Protein 2GLZ (pdb70)

Nearest PDB structures (foldseek):
  2glz-assembly1_B  TM=1.004E+00  e=1.163E-29  Desulfitobacterium hafniense DCB-2
  2gvi-assembly1_A  TM=7.888E-01  e=9.032E-09  Thermoplasma acidophilum
  3d00-assembly1_A-2  TM=6.800E-01  e=5.122E-05  Syntrophus aciditrophicus SB
  8c8v-assembly1_A  TM=4.246E-01  e=1.227E+00  Priestia megaterium NBRC 15308 = ATCC 14581
  2glz-assembly1_B  TM=1.007E+00  e=6.973E-30  Desulfitobacterium hafniense DCB-2

Solvent-accessible surface area: 15077 Å² total

Organism: Desulfitobacterium hafniense (strain DSM 10664 / DCB-2) (NCBI:txid272564)

Radius of gyration: 20.08 Å; Cα contacts (8 Å, |Δi|>4): 536; chains: 2; bounding box: 41×54×48 Å

CATH classification: 3.30.1330.130

Secondary structure (DSSP, 8-state):
-PPPHHHHHHHHH-S--HHHHHHHHHHHHHHH-----STT--EEEEESS-STTHHHHHHHT---TTTT-EEE--SS---EEEETTSSEEEEEEE-HHHHHHHHHT--TT--HHHHHHHHHHHHHHHHHS-HHHHEEEEEEE------/---HHHHHHHHH-S--HHHHHHHHHHHHHHH-----STT--EEEEESS-STHHHHHHHHT---TTTT-EEE--SS---EEEETTSSEEEEEEE-HHHHHHHHHT--TT--HHHHHHHHHHHHHHHHHS-HHHHEEEEEEE------

Sequence (293 aa):
VEKTPWELVIDFHGHTCPDIALLGYRIAQLAQREGIRRPAPDSECLVKAYTQSCALDAIQVLNKKATIIGRHALIIEETHRRYYQFHFTGTQDIHQFTVSSPAVLDDHLETLRHPDLSPRERQNKVLEGVQYVLTLEESAFCHYDKIPGQLSKIEKTPWELVIDFHGHTCPDIALLGYRIAQQLAQREEGIRRPAPDSECLVKAYTQSCALDAIQVLNKKATIIGRHALIIEETHRRYYQFHFTGTQDIHQFTVSSPAVLDHLETLRHPDLSPRERQNKVLEGVQYVLTLEESAFCHYDKIPGQLSKI

Structure (mmCIF, N/CA/C/O backbone):
data_2GLZ
#
_entry.id   2GLZ
#
_cell.length_a   46.425
_cell.length_b   84.791
_cell.length_c   100.711
_cell.angle_alpha   90.000
_cell.angle_beta   90.000
_cell.angle_gamma   90.000
#
_symmetry.space_group_name_H-M   'P 21 21 21'
#
loop_
_entity.id
_entity.type
_entity.pdbx_description
1 polymer 'similar to Formylmethanofuran dehydrogenase subunit E'
2 non-polymer 'ZINC ION'
3 non-polymer 'NICKEL (II) ION'
4 non-polymer 1,2-ETHANEDIOL
5 water water
#
loop_
_atom_site.group_PDB
_atom_site.id
_atom_site.type_symbol
_atom_site.label_atom_id
_atom_site.label_alt_id
_atom_site.label_comp_id
_atom_site.label_asym_id
_atom_site.label_entity_id
_atom_site.label_seq_id
_atom_site.pdbx_PDB_ins_code
_atom_site.Cartn_x
_atom_site.Cartn_y
_atom_site.Cartn_z
_atom_site.occupancy
_atom_site.B_iso_or_equiv
_atom_site.auth_seq_id
_atom_site.auth_comp_id
_atom_site.auth_asym_id
_atom_site.auth_atom_id
_atom_site.pdbx_PDB_model_num
ATOM 1 N N . VAL A 1 4 ? 7.930 2.966 22.264 1.00 50.37 3 VAL A N 1
ATOM 2 C CA . VAL A 1 4 ? 8.770 3.942 23.049 1.00 50.13 3 VAL A CA 1
ATOM 3 C C . VAL A 1 4 ? 10.224 3.457 23.235 1.00 48.24 3 VAL A C 1
ATOM 4 O O . VAL A 1 4 ? 10.612 3.019 24.326 1.00 49.73 3 VAL A O 1
ATOM 6 N N . GLU A 1 5 ? 11.008 3.556 22.166 1.00 46.81 4 GLU A N 1
ATOM 7 C CA . GLU A 1 5 ? 12.417 3.171 22.187 1.00 46.82 4 GLU A CA 1
ATOM 8 C C . GLU A 1 5 ? 13.259 4.156 22.998 1.00 44.99 4 GLU A C 1
ATOM 9 O O . GLU A 1 5 ? 12.897 5.323 23.157 1.00 45.10 4 GLU A O 1
ATOM 12 N N . LYS A 1 6 ? 14.374 3.678 23.530 1.00 43.01 5 LYS A N 1
ATOM 13 C CA . LYS A 1 6 ? 15.338 4.570 24.176 1.00 39.84 5 LYS A CA 1
ATOM 14 C C . LYS A 1 6 ? 15.894 5.529 23.144 1.00 35.56 5 LYS A C 1
ATOM 15 O O . LYS A 1 6 ? 16.062 5.183 21.971 1.00 34.21 5 LYS A O 1
ATOM 21 N N . THR A 1 7 ? 16.183 6.748 23.590 1.00 33.50 6 THR A N 1
ATOM 22 C CA . THR A 1 7 ? 16.753 7.744 22.703 1.00 30.47 6 THR A CA 1
ATOM 23 C C . THR A 1 7 ? 18.222 7.481 22.571 1.00 29.67 6 THR A C 1
ATOM 24 O O . THR A 1 7 ? 18.819 6.801 23.451 1.00 30.77 6 THR A O 1
ATOM 28 N N . PRO A 1 8 ? 18.833 8.009 21.494 1.00 29.60 7 PRO A N 1
ATOM 29 C CA . PRO A 1 8 ? 20.304 7.941 21.431 1.00 28.67 7 PRO A CA 1
ATOM 30 C C . PRO A 1 8 ? 21.054 8.390 22.733 1.00 27.76 7 PRO A C 1
ATOM 31 O O . PRO A 1 8 ? 21.972 7.714 23.192 1.00 29.06 7 PRO A O 1
ATOM 35 N N . TRP A 1 9 ? 20.588 9.481 23.344 1.00 27.37 8 TRP A N 1
ATOM 36 C CA . TRP A 1 9 ? 21.176 9.964 24.576 1.00 28.09 8 TRP A CA 1
ATOM 37 C C . TRP A 1 9 ? 21.062 8.913 25.667 1.00 28.02 8 TRP A C 1
ATOM 38 O O . TRP A 1 9 ? 22.011 8.613 26.347 1.00 27.96 8 TRP A O 1
ATOM 49 N N . GLU A 1 10 ? 19.858 8.368 25.821 1.00 27.43 9 GLU A N 1
ATOM 50 C CA . GLU A 1 10 ? 19.602 7.374 26.889 1.00 27.01 9 GLU A CA 1
ATOM 51 C C . GLU A 1 10 ? 20.463 6.133 26.663 1.00 29.20 9 GLU A C 1
ATOM 52 O O . GLU A 1 10 ? 20.999 5.577 27.621 1.00 31.18 9 GLU A O 1
ATOM 58 N N . LEU A 1 11 ? 20.588 5.707 25.417 1.00 27.76 10 LEU A N 1
ATOM 59 C CA . LEU A 1 11 ? 21.448 4.553 25.115 1.00 27.28 10 LEU A CA 1
ATOM 60 C C . LEU A 1 11 ? 22.907 4.832 25.506 1.00 27.91 10 LEU A C 1
ATOM 61 O O . LEU A 1 11 ? 23.570 3.945 26.068 1.00 30.59 10 LEU A O 1
ATOM 66 N N . VAL A 1 12 ? 23.432 6.015 25.215 1.00 28.28 11 VAL A N 1
ATOM 67 C CA . VAL A 1 12 ? 24.772 6.360 25.588 1.00 28.35 11 VAL A CA 1
ATOM 68 C C . VAL A 1 12 ? 24.956 6.404 27.096 1.00 28.04 11 VAL A C 1
ATOM 69 O O . VAL A 1 12 ? 25.901 5.866 27.626 1.00 29.02 11 VAL A O 1
ATOM 73 N N . ILE A 1 13 ? 24.047 7.072 27.794 1.00 27.55 12 ILE A N 1
ATOM 74 C CA . ILE A 1 13 ? 24.226 7.217 29.218 1.00 28.06 12 ILE A CA 1
ATOM 75 C C . ILE A 1 13 ? 24.078 5.861 29.943 1.00 30.35 12 ILE A C 1
ATOM 76 O O . ILE A 1 13 ? 24.782 5.617 30.928 1.00 31.08 12 ILE A O 1
ATOM 81 N N . ASP A 1 14 ? 23.127 5.037 29.499 1.00 28.94 13 ASP A N 1
ATOM 82 C CA . ASP A 1 14 ? 22.971 3.674 30.032 1.00 29.98 13 ASP A CA 1
ATOM 83 C C . ASP A 1 14 ? 24.290 2.885 29.930 1.00 31.81 13 ASP A C 1
ATOM 84 O O . ASP A 1 14 ? 24.714 2.214 30.881 1.00 31.21 13 ASP A O 1
ATOM 89 N N . PHE A 1 15 ? 24.929 2.957 28.775 1.00 28.25 14 PHE A N 1
ATOM 90 C CA . PHE A 1 15 ? 26.201 2.256 28.582 1.00 24.60 14 PHE A CA 1
ATOM 91 C C . PHE A 1 15 ? 27.369 2.869 29.380 1.00 27.45 14 PHE A C 1
ATOM 92 O O . PHE A 1 15 ? 28.140 2.153 29.955 1.00 27.70 14 PHE A O 1
ATOM 100 N N . HIS A 1 16 ? 27.432 4.200 29.392 1.00 29.07 15 HIS A N 1
ATOM 101 C CA . HIS A 1 16 ? 28.520 4.914 30.015 1.00 29.50 15 HIS A CA 1
ATOM 102 C C . HIS A 1 16 ? 28.452 4.903 31.535 1.00 30.14 15 HIS A C 1
ATOM 103 O O . HIS A 1 16 ? 29.487 4.817 32.188 1.00 30.06 15 HIS A O 1
ATOM 110 N N . GLY A 1 17 ? 27.238 4.957 32.065 1.00 27.83 16 GLY A N 1
ATOM 111 C CA . GLY A 1 17 ? 26.983 4.726 33.482 1.00 29.23 16 GLY A CA 1
ATOM 112 C C . GLY A 1 17 ? 26.898 5.957 34.345 1.00 32.63 16 GLY A C 1
ATOM 113 O O . GLY A 1 17 ? 26.733 5.850 35.559 1.00 35.09 16 GLY A O 1
ATOM 114 N N . HIS A 1 18 ? 27.026 7.123 33.716 1.00 32.07 17 HIS A N 1
ATOM 115 C CA . HIS A 1 18 ? 26.863 8.404 34.379 1.00 31.81 17 HIS A CA 1
ATOM 116 C C . HIS A 1 18 ? 26.762 9.507 33.349 1.00 32.33 17 HIS A C 1
ATOM 117 O O . HIS A 1 18 ? 27.000 9.301 32.144 1.00 29.60 17 HIS A O 1
ATOM 124 N N . THR A 1 19 ? 26.366 10.674 33.837 1.00 32.79 18 THR A N 1
ATOM 125 C CA . THR A 1 19 ? 26.266 11.852 32.996 1.00 31.52 18 THR A CA 1
ATOM 126 C C . THR A 1 19 ? 27.358 12.842 33.390 1.00 30.84 18 THR A C 1
ATOM 127 O O . THR A 1 19 ? 27.437 13.290 34.526 1.00 31.11 18 THR A O 1
ATOM 131 N N . CYS A 1 20 ? 28.189 13.192 32.432 1.00 28.97 19 CYS A N 1
ATOM 132 C CA . CYS A 1 20 ? 29.348 14.033 32.664 1.00 28.93 19 CYS A CA 1
ATOM 133 C C . CYS A 1 20 ? 29.525 14.909 31.405 1.00 28.70 19 CYS A C 1
ATOM 134 O O . CYS A 1 20 ? 28.993 14.597 30.327 1.00 26.47 19 CYS A O 1
ATOM 137 N N . PRO A 1 21 ? 30.261 16.011 31.520 1.00 26.02 20 PRO A N 1
ATOM 138 C CA . PRO A 1 21 ? 30.463 16.820 30.320 1.00 25.62 20 PRO A CA 1
ATOM 139 C C . PRO A 1 21 ? 31.211 16.086 29.180 1.00 27.46 20 PRO A C 1
ATOM 140 O O . PRO A 1 21 ? 30.967 16.347 28.013 1.00 28.28 20 PRO A O 1
ATOM 144 N N . ASP A 1 22 ? 32.137 15.203 29.523 1.00 25.64 21 ASP A N 1
ATOM 145 C CA . ASP A 1 22 ? 32.943 14.538 28.521 1.00 25.94 21 ASP A CA 1
ATOM 146 C C . ASP A 1 22 ? 32.093 13.559 27.713 1.00 26.46 21 ASP A C 1
ATOM 147 O O . ASP A 1 22 ? 32.242 13.455 26.497 1.00 26.64 21 ASP A O 1
ATOM 152 N N . ILE A 1 23 ? 31.157 12.877 28.347 1.00 28.18 22 ILE A N 1
ATOM 153 C CA . ILE A 1 23 ? 30.257 12.027 27.546 1.00 26.97 22 ILE A CA 1
ATOM 154 C C . ILE A 1 23 ? 29.343 12.882 26.637 1.00 27.29 22 ILE A C 1
ATOM 155 O O . ILE A 1 23 ? 29.002 12.460 25.546 1.00 27.73 22 ILE A O 1
ATOM 160 N N . ALA A 1 24 ? 28.970 14.067 27.104 1.00 26.21 23 ALA A N 1
ATOM 161 C CA . ALA A 1 24 ? 28.170 14.959 26.276 1.00 27.78 23 ALA A CA 1
ATOM 162 C C . ALA A 1 24 ? 28.977 15.400 25.025 1.00 26.42 23 ALA A C 1
ATOM 163 O O . ALA A 1 24 ? 28.383 15.537 23.926 1.00 27.68 23 ALA A O 1
ATOM 165 N N . LEU A 1 25 ? 30.266 15.672 25.208 1.00 26.00 24 LEU A N 1
ATOM 166 C CA A LEU A 1 25 ? 31.133 15.977 24.099 0.50 24.64 24 LEU A CA 1
ATOM 167 C CA B LEU A 1 25 ? 31.196 15.938 24.088 0.50 25.37 24 LEU A CA 1
ATOM 168 C C . LEU A 1 25 ? 31.171 14.810 23.099 1.00 25.88 24 LEU A C 1
ATOM 169 O O . LEU A 1 25 ? 31.061 15.010 21.890 1.00 26.71 24 LEU A O 1
ATOM 178 N N . GLY A 1 26 ? 31.317 13.589 23.603 1.00 26.86 25 GLY A N 1
ATOM 179 C CA . GLY A 1 26 ? 31.333 12.448 22.708 1.00 26.64 25 GLY A CA 1
ATOM 180 C C . GLY A 1 26 ? 29.974 12.269 22.004 1.00 25.30 25 GLY A C 1
ATOM 181 O O . GLY A 1 26 ? 29.986 11.856 20.814 1.00 26.70 25 GLY A O 1
ATOM 182 N N . TYR A 1 27 ? 28.809 12.466 22.682 1.00 25.39 26 TYR A N 1
ATOM 183 C CA . TYR A 1 27 ? 27.489 12.402 22.071 1.00 26.07 26 TYR A CA 1
ATOM 184 C C . TYR A 1 27 ? 27.443 13.351 20.873 1.00 27.88 26 TYR A C 1
ATOM 185 O O . TYR A 1 27 ? 27.036 12.958 19.788 1.00 26.80 26 TYR A O 1
ATOM 194 N N . ARG A 1 28 ? 27.947 14.571 21.057 1.00 27.09 27 ARG A N 1
ATOM 195 C CA . ARG A 1 28 ? 27.911 15.545 1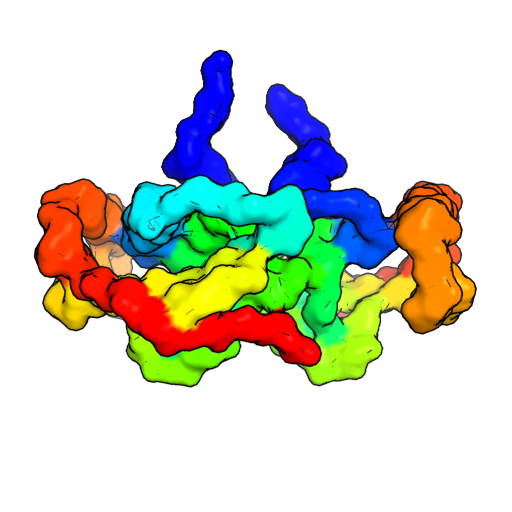9.964 1.00 28.08 27 ARG A CA 1
ATOM 196 C C . ARG A 1 28 ? 28.786 15.153 18.791 1.00 28.97 27 ARG A C 1
ATOM 197 O O . ARG A 1 28 ? 28.349 15.232 17.651 1.00 30.21 27 ARG A O 1
ATOM 205 N N . ILE A 1 29 ? 29.996 14.690 19.069 1.00 26.47 28 ILE A N 1
ATOM 206 C CA . ILE A 1 29 ? 30.905 14.248 17.996 1.00 26.77 28 ILE A CA 1
ATOM 207 C C . ILE A 1 29 ? 30.312 13.044 17.262 1.00 27.63 28 ILE A C 1
ATOM 208 O O . ILE A 1 29 ? 30.312 13.006 16.049 1.00 28.29 28 ILE A O 1
ATOM 213 N N . ALA A 1 30 ? 29.793 12.089 18.002 1.00 26.73 29 ALA A N 1
ATOM 214 C CA . ALA A 1 30 ? 29.141 10.933 17.383 1.00 28.25 29 ALA A CA 1
ATOM 215 C C . ALA A 1 30 ? 28.027 11.308 16.469 1.00 28.29 29 ALA A C 1
ATOM 216 O O . ALA A 1 30 ? 27.903 10.735 15.390 1.00 27.66 29 ALA A O 1
ATOM 218 N N . GLN A 1 31 ? 27.125 12.166 16.915 1.00 27.62 30 GLN A N 1
ATOM 219 C CA . GLN A 1 31 ? 26.017 12.546 16.093 1.00 28.49 30 GLN A CA 1
ATOM 220 C C . GLN A 1 31 ? 26.424 13.375 14.887 1.00 26.19 30 GLN A C 1
ATOM 221 O O . GLN A 1 31 ? 25.834 13.231 13.816 1.00 27.51 30 GLN A O 1
ATOM 227 N N . LEU A 1 32 ? 27.438 14.216 15.026 1.00 27.57 31 LEU A N 1
ATOM 228 C CA . LEU A 1 32 ? 27.920 14.994 13.896 1.00 28.74 31 LEU A CA 1
ATOM 229 C C . LEU A 1 32 ? 28.571 14.067 12.855 1.00 28.93 31 LEU A C 1
ATOM 230 O O . LEU A 1 32 ? 28.375 14.231 11.652 1.00 28.60 31 LEU A O 1
ATOM 235 N N . ALA A 1 33 ? 29.301 13.070 13.336 1.00 27.90 32 ALA A N 1
ATOM 236 C CA . ALA A 1 33 ? 29.924 12.075 12.434 1.00 29.30 32 ALA A CA 1
ATOM 237 C C . ALA A 1 33 ? 28.826 11.288 11.705 1.00 30.42 32 ALA A C 1
ATOM 238 O O . ALA A 1 33 ? 28.842 11.105 10.460 1.00 29.21 32 ALA A O 1
ATOM 240 N N . GLN A 1 34 ? 27.780 10.883 12.414 1.00 29.20 33 GLN A N 1
ATOM 241 C CA . GLN A 1 34 ? 26.665 10.223 11.759 1.00 31.96 33 GLN A CA 1
ATOM 242 C C . GLN A 1 34 ? 26.091 11.075 10.635 1.00 33.26 33 GLN A C 1
ATOM 243 O O . GLN A 1 34 ? 25.722 10.580 9.571 1.00 32.89 33 GLN A O 1
ATOM 249 N N . ARG A 1 35 ? 25.913 12.359 10.891 1.00 29.88 34 ARG A N 1
ATOM 250 C CA . ARG A 1 35 ? 25.380 13.248 9.878 1.00 32.58 34 ARG A CA 1
ATOM 251 C C . ARG A 1 35 ? 26.310 13.437 8.663 1.00 33.45 34 ARG A C 1
ATOM 252 O O . ARG A 1 35 ? 25.875 13.383 7.514 1.00 38.01 34 ARG A O 1
ATOM 260 N N . GLU A 1 36 ? 27.577 13.705 8.915 1.00 28.82 35 GLU A N 1
ATOM 261 C CA . GLU A 1 36 ? 28.486 14.069 7.851 1.00 30.40 35 GLU A CA 1
ATOM 262 C C . GLU A 1 36 ? 29.073 12.899 7.059 1.00 30.93 35 GLU A C 1
ATOM 263 O O . GLU A 1 36 ? 29.452 13.078 5.908 1.00 30.86 35 GLU A O 1
ATOM 277 N N . GLY A 1 38 ? 27.693 10.289 5.759 1.00 29.42 37 GLY A N 1
ATOM 278 C CA . GLY A 1 38 ? 26.855 9.879 4.631 1.00 29.96 37 GLY A CA 1
ATOM 279 C C . GLY A 1 38 ? 26.372 8.453 4.787 1.00 26.79 37 GLY A C 1
ATOM 280 O O . GLY A 1 38 ? 26.482 7.843 5.833 1.00 29.25 37 GLY A O 1
ATOM 281 N N . ILE A 1 39 ? 25.822 7.926 3.718 1.00 26.42 38 ILE A N 1
ATOM 282 C CA . ILE A 1 39 ? 25.216 6.596 3.755 1.00 26.04 38 ILE A CA 1
ATOM 283 C C . ILE A 1 39 ? 26.301 5.502 3.659 1.00 27.87 38 ILE A C 1
ATOM 284 O O . ILE A 1 39 ? 27.138 5.510 2.745 1.00 26.28 38 ILE A O 1
ATOM 289 N N . ARG A 1 40 ? 26.297 4.563 4.596 1.00 26.97 39 ARG A N 1
ATOM 290 C CA A ARG A 1 40 ? 27.231 3.433 4.551 0.50 26.34 39 ARG A CA 1
ATOM 291 C CA B ARG A 1 40 ? 27.231 3.437 4.568 0.50 26.97 39 ARG A CA 1
ATOM 292 C C . ARG A 1 40 ? 27.167 2.801 3.163 1.00 25.74 39 ARG A C 1
ATOM 293 O O . ARG A 1 40 ? 26.092 2.433 2.688 1.00 27.13 39 ARG A O 1
ATOM 308 N N . PRO A 1 41 ? 28.327 2.699 2.456 1.00 24.77 40 PRO A N 1
ATOM 309 C CA . PRO A 1 41 ? 28.290 2.334 1.053 1.00 24.68 40 PRO A CA 1
ATOM 310 C C . PRO A 1 41 ? 28.079 0.877 0.676 1.00 26.21 40 PRO A C 1
ATOM 311 O O . PRO A 1 41 ? 27.735 0.617 -0.465 1.00 24.52 40 PRO A O 1
ATOM 315 N N . ALA A 1 42 ? 28.312 -0.047 1.613 1.00 25.54 41 ALA A N 1
ATOM 316 C CA . ALA A 1 42 ? 28.160 -1.482 1.334 1.00 26.88 41 ALA A CA 1
ATOM 317 C C . ALA A 1 42 ? 27.878 -2.160 2.645 1.00 28.68 41 ALA A C 1
ATOM 318 O O . ALA A 1 42 ? 28.274 -1.637 3.668 1.00 27.59 41 ALA A O 1
ATOM 320 N N . PRO A 1 43 ? 27.238 -3.357 2.597 1.00 31.04 42 PRO A N 1
ATOM 321 C CA . PRO A 1 43 ? 26.971 -4.060 3.872 1.00 33.61 42 PRO A CA 1
ATOM 322 C C . PRO A 1 43 ? 28.244 -4.425 4.655 1.00 32.18 42 PRO A C 1
ATOM 323 O O . PRO A 1 43 ? 28.220 -4.432 5.870 1.00 37.10 42 PRO A O 1
ATOM 327 N N . ASP A 1 44 ? 29.338 -4.693 3.959 1.00 34.16 43 ASP A N 1
ATOM 328 C CA . ASP A 1 44 ? 30.583 -5.054 4.600 1.00 34.01 43 ASP A CA 1
ATOM 329 C C . ASP A 1 44 ? 31.442 -3.817 4.971 1.00 34.53 43 ASP A C 1
ATOM 330 O O . ASP A 1 44 ? 32.494 -3.972 5.557 1.00 36.35 43 ASP A O 1
ATOM 332 N N . SER A 1 45 ? 30.991 -2.607 4.651 1.00 29.52 44 SER A N 1
ATOM 333 C CA . SER A 1 45 ? 31.737 -1.412 5.031 1.00 29.72 44 SER A CA 1
ATOM 334 C C . SER A 1 45 ? 31.578 -1.211 6.514 1.00 29.93 44 SER A C 1
ATOM 335 O O . SER A 1 45 ? 30.480 -1.248 7.015 1.00 33.01 44 SER A O 1
ATOM 338 N N . GLU A 1 46 ? 32.671 -0.959 7.193 1.00 28.21 45 GLU A N 1
ATOM 339 C CA . GLU A 1 46 ? 32.703 -0.765 8.617 1.00 31.03 45 GLU A CA 1
ATOM 340 C C . GLU A 1 46 ? 33.145 0.646 8.978 1.00 29.83 45 GLU A C 1
ATOM 341 O O . GLU A 1 46 ? 34.019 1.211 8.329 1.00 29.30 45 GLU A O 1
ATOM 347 N N . CYS A 1 47 ? 32.535 1.223 10.020 1.00 29.95 46 CYS A N 1
ATOM 348 C CA . CYS A 1 47 ? 32.968 2.502 10.569 1.00 28.71 46 CYS A CA 1
ATOM 349 C C . CYS A 1 47 ? 34.140 2.261 11.510 1.00 30.32 46 CYS A C 1
ATOM 350 O O . CYS A 1 47 ? 33.985 1.607 12.539 1.00 30.60 46 CYS A O 1
ATOM 353 N N . LEU A 1 48 ? 35.318 2.755 11.159 1.00 28.65 47 LEU A N 1
ATOM 354 C CA . LEU A 1 48 ? 36.523 2.727 11.994 1.00 29.22 47 LEU A CA 1
ATOM 355 C C . LEU A 1 48 ? 36.784 4.121 12.504 1.00 28.17 47 LEU A C 1
ATOM 356 O O . LEU A 1 48 ? 36.505 5.117 11.802 1.00 28.69 47 LEU A O 1
ATOM 361 N N . VAL A 1 49 ? 37.269 4.216 13.742 1.00 27.92 48 VAL A N 1
ATOM 362 C CA . VAL A 1 49 ? 37.531 5.483 14.384 1.00 27.58 48 VAL A CA 1
ATOM 363 C C . VAL A 1 49 ? 38.840 5.464 15.078 1.00 31.67 48 VAL A C 1
ATOM 364 O O . VAL A 1 49 ? 39.159 4.554 15.810 1.00 32.00 48 VAL A O 1
ATOM 368 N N . LYS A 1 50 ? 39.596 6.513 14.835 1.00 27.18 49 LYS A N 1
ATOM 369 C CA . LYS A 1 50 ? 40.885 6.720 15.507 1.00 26.22 49 LYS A CA 1
ATOM 370 C C . LYS A 1 50 ? 40.689 7.949 16.410 1.00 30.27 49 LYS A C 1
ATOM 371 O O . LYS A 1 50 ? 40.322 9.040 15.937 1.00 29.92 49 LYS A O 1
ATOM 377 N N . ALA A 1 51 ? 40.867 7.748 17.709 1.00 27.09 50 ALA A N 1
ATOM 378 C CA . ALA A 1 51 ? 40.755 8.790 18.726 1.00 25.48 50 ALA A CA 1
ATOM 379 C C . ALA A 1 51 ? 42.123 9.104 19.269 1.00 24.49 50 ALA A C 1
ATOM 380 O O . ALA A 1 51 ? 42.970 8.212 19.516 1.00 27.77 50 ALA A O 1
ATOM 382 N N . TYR A 1 52 ? 42.378 10.406 19.482 1.00 25.05 51 TYR A N 1
ATOM 383 C CA . TYR A 1 52 ? 43.692 10.795 19.910 1.00 24.46 51 TYR A CA 1
ATOM 384 C C . TYR A 1 52 ? 43.773 11.115 21.410 1.00 25.06 51 TYR A C 1
ATOM 385 O O . TYR A 1 52 ? 44.818 11.585 21.901 1.00 25.20 51 TYR A O 1
ATOM 394 N N . THR A 1 53 ? 42.698 10.791 22.128 1.00 25.73 52 THR A N 1
ATOM 395 C CA . THR A 1 53 ? 42.782 10.706 23.579 1.00 26.00 52 THR A CA 1
ATOM 396 C C . THR A 1 53 ? 41.737 9.725 24.063 1.00 24.57 52 THR A C 1
ATOM 397 O O . THR A 1 53 ? 40.672 9.546 23.448 1.00 25.39 52 THR A O 1
ATOM 401 N N . GLN A 1 54 ? 42.003 9.114 25.207 1.00 26.19 53 GLN A N 1
ATOM 402 C CA . GLN A 1 54 ? 41.063 8.192 25.866 1.00 24.96 53 GLN A CA 1
ATOM 403 C C . GLN A 1 54 ? 40.329 8.976 26.959 1.00 26.46 53 GLN A C 1
ATOM 404 O O . GLN A 1 54 ? 40.962 9.488 27.898 1.00 27.13 53 GLN A O 1
ATOM 410 N N . SER A 1 55 ? 39.027 9.090 26.801 1.00 27.65 54 SER A N 1
ATOM 411 C CA . SER A 1 55 ? 38.161 9.765 27.762 1.00 25.58 54 SER A CA 1
ATOM 412 C C . SER A 1 55 ? 36.766 9.238 27.645 1.00 25.20 54 SER A C 1
ATOM 413 O O . SER A 1 55 ? 36.456 8.440 26.759 1.00 25.64 54 SER A O 1
ATOM 416 N N . CYS A 1 56 ? 35.887 9.744 28.501 1.00 26.98 55 CYS A N 1
ATOM 417 C CA . CYS A 1 56 ? 34.513 9.291 28.531 1.00 25.54 55 CYS A CA 1
ATOM 418 C C . CYS A 1 56 ? 33.810 9.290 27.167 1.00 25.19 55 CYS A C 1
ATOM 419 O O . CYS A 1 56 ? 33.112 8.358 26.821 1.00 26.80 55 CYS A O 1
ATOM 422 N N . ALA A 1 57 ? 34.009 10.369 26.407 1.00 24.70 56 ALA A N 1
ATOM 423 C CA . ALA A 1 57 ? 33.535 10.565 25.056 1.00 26.36 56 ALA A CA 1
ATOM 424 C C . ALA A 1 57 ? 33.582 9.312 24.169 1.00 26.40 56 ALA A C 1
ATOM 425 O O . ALA A 1 57 ? 32.656 9.131 23.387 1.00 29.00 56 ALA A O 1
ATOM 427 N N . LEU A 1 58 ? 34.623 8.483 24.318 1.00 26.36 57 LEU A N 1
ATOM 428 C CA . LEU A 1 58 ? 34.769 7.289 23.491 1.00 24.27 57 LEU A CA 1
ATOM 429 C C . LEU A 1 58 ? 33.492 6.425 23.578 1.00 24.97 57 LEU A C 1
ATOM 430 O O . LEU A 1 58 ? 33.192 5.703 22.653 1.00 26.32 57 LEU A O 1
ATOM 435 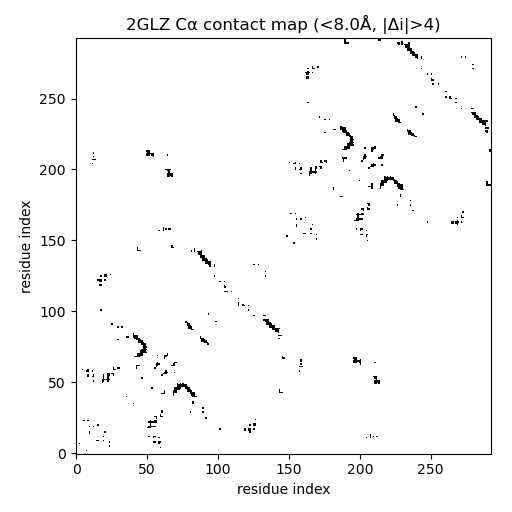N N . ASP A 1 59 ? 32.890 6.386 24.744 1.00 25.58 58 ASP A N 1
ATOM 436 C CA . ASP A 1 59 ? 31.728 5.510 24.887 1.00 26.17 58 ASP A CA 1
ATOM 437 C C . ASP A 1 59 ? 30.521 5.899 24.022 1.00 25.83 58 ASP A C 1
ATOM 438 O O . ASP A 1 59 ? 29.843 5.021 23.531 1.00 28.28 58 ASP A O 1
ATOM 443 N N . ALA A 1 60 ? 30.309 7.188 23.748 1.00 26.27 59 ALA A N 1
ATOM 444 C CA . ALA A 1 60 ? 29.252 7.620 22.854 1.00 26.57 59 ALA A CA 1
ATOM 445 C C . ALA A 1 60 ? 29.499 7.147 21.408 1.00 27.40 59 ALA A C 1
ATOM 446 O O . ALA A 1 60 ? 28.589 6.771 20.685 1.00 28.76 59 ALA A O 1
ATOM 448 N N . ILE A 1 61 ? 30.766 7.199 21.038 1.00 27.16 60 ILE A N 1
ATOM 449 C CA . ILE A 1 61 ? 31.254 6.714 19.706 1.00 26.70 60 ILE A CA 1
ATOM 450 C C . ILE A 1 61 ? 30.986 5.219 19.603 1.00 26.59 60 ILE A C 1
ATOM 451 O O . ILE A 1 61 ? 30.439 4.725 18.601 1.00 27.92 60 ILE A O 1
ATOM 456 N N . GLN A 1 62 ? 31.389 4.459 20.632 1.00 26.71 61 GLN A N 1
ATOM 457 C CA . GLN A 1 62 ? 31.121 3.017 20.616 1.00 26.76 61 GLN A CA 1
ATOM 458 C C . GLN A 1 62 ? 29.615 2.700 20.428 1.00 26.77 61 GLN A C 1
ATOM 459 O O . GLN A 1 62 ? 29.276 1.804 19.643 1.00 27.94 61 GLN A O 1
ATOM 465 N N . VAL A 1 63 ? 28.698 3.362 21.142 1.00 26.82 62 VAL A N 1
ATOM 466 C CA . VAL A 1 63 ? 27.275 3.095 21.126 1.00 26.89 62 VAL A CA 1
ATOM 467 C C . VAL A 1 63 ? 26.632 3.601 19.845 1.00 27.55 62 VAL A C 1
ATOM 468 O O . VAL A 1 63 ? 25.894 2.855 19.223 1.00 29.74 62 VAL A O 1
ATOM 472 N N . LEU A 1 64 ? 26.933 4.826 19.423 1.00 27.74 63 LEU A N 1
ATOM 473 C CA . LEU A 1 64 ? 26.172 5.437 18.337 1.00 28.35 63 LEU A CA 1
ATOM 474 C C . LEU A 1 64 ? 26.817 5.210 16.987 1.00 29.18 63 LEU A C 1
ATOM 475 O O . LEU A 1 64 ? 26.060 5.032 16.023 1.00 30.11 63 LEU A O 1
ATOM 480 N N . ASN A 1 65 ? 28.153 5.210 16.897 1.00 28.74 64 ASN A N 1
ATOM 481 C CA . ASN A 1 65 ? 28.824 4.955 15.619 1.00 28.33 64 ASN A CA 1
ATOM 482 C C . ASN A 1 65 ? 29.141 3.474 15.384 1.00 29.49 64 ASN A C 1
ATOM 483 O O . ASN A 1 65 ? 29.572 3.100 14.294 1.00 32.32 64 ASN A O 1
ATOM 488 N N . LYS A 1 66 ? 28.974 2.688 16.444 1.00 29.09 65 LYS A N 1
ATOM 489 C CA A LYS A 1 66 ? 29.141 1.232 16.478 0.50 31.55 65 LYS A CA 1
ATOM 490 C CA B LYS A 1 66 ? 29.135 1.224 16.383 0.50 30.79 65 LYS A CA 1
ATOM 491 C C . LYS A 1 66 ? 30.605 0.788 16.274 1.00 32.03 65 LYS A C 1
ATOM 492 O O . LYS A 1 66 ? 30.877 -0.384 16.017 1.00 36.47 65 LYS A O 1
ATOM 503 N N . ALA A 1 67 ? 31.554 1.688 16.486 1.00 28.00 66 ALA A N 1
ATOM 504 C CA . ALA A 1 67 ? 32.973 1.424 16.368 1.00 26.92 66 ALA A CA 1
ATOM 505 C C . ALA A 1 67 ? 33.438 1.049 17.762 1.00 25.84 66 ALA A C 1
ATOM 506 O O . ALA A 1 67 ? 33.683 1.901 18.584 1.00 26.80 66 ALA A O 1
ATOM 508 N N . THR A 1 68 ? 33.604 -0.236 18.001 1.00 26.20 67 THR A N 1
ATOM 509 C CA . THR A 1 68 ? 33.869 -0.729 19.368 1.00 25.69 67 THR A CA 1
ATOM 510 C C . THR A 1 68 ? 35.305 -1.225 19.523 1.00 26.34 67 THR A C 1
ATOM 511 O O . THR A 1 68 ? 35.994 -1.635 18.594 1.00 26.05 67 THR A O 1
ATOM 515 N N . ILE A 1 69 ? 35.761 -1.290 20.770 1.00 25.57 68 ILE A N 1
ATOM 516 C CA A ILE A 1 69 ? 37.061 -1.826 21.111 0.50 25.84 68 ILE A CA 1
ATOM 517 C CA B ILE A 1 69 ? 37.083 -1.798 21.063 0.50 25.49 68 ILE A CA 1
ATOM 518 C C . ILE A 1 69 ? 37.171 -3.296 20.756 1.00 24.37 68 ILE A C 1
ATOM 519 O O . ILE A 1 69 ? 38.194 -3.763 20.243 1.00 25.99 68 ILE A O 1
ATOM 528 N N . GLY A 1 70 ? 36.083 -4.046 21.025 1.00 25.48 69 GLY A N 1
ATOM 529 C CA . GLY A 1 70 ? 36.077 -5.477 20.774 1.00 26.91 69 GLY A CA 1
ATOM 530 C C . GLY A 1 70 ? 36.257 -5.848 19.316 1.00 27.28 69 GLY A C 1
ATOM 531 O O . GLY A 1 70 ? 36.852 -6.862 19.010 1.00 27.54 69 GLY A O 1
ATOM 532 N N . ARG A 1 71 ? 35.740 -5.012 18.425 1.00 26.89 70 ARG A N 1
ATOM 533 C CA . ARG A 1 71 ? 35.894 -5.213 16.977 1.00 26.49 70 ARG A CA 1
ATOM 534 C C . ARG A 1 71 ? 37.203 -4.689 16.406 1.00 29.46 70 ARG A C 1
ATOM 535 O O . ARG A 1 71 ? 37.428 -4.755 15.197 1.00 29.09 70 ARG A O 1
ATOM 543 N N . HIS A 1 72 ? 38.063 -4.122 17.247 1.00 25.72 71 HIS A N 1
ATOM 544 C CA . HIS A 1 72 ? 39.252 -3.409 16.789 1.00 27.14 71 HIS A CA 1
ATOM 545 C C . HIS A 1 72 ? 38.894 -2.225 15.883 1.00 27.81 71 HIS A C 1
ATOM 546 O O . HIS A 1 72 ? 39.709 -1.818 15.062 1.00 30.14 71 HIS A O 1
ATOM 553 N N . ALA A 1 73 ? 37.689 -1.697 16.026 1.00 26.39 72 ALA A N 1
ATOM 554 C CA . ALA A 1 73 ? 37.171 -0.637 15.169 1.00 26.47 72 ALA A CA 1
ATOM 555 C C . ALA A 1 73 ? 37.424 0.716 15.799 1.00 28.44 72 ALA A C 1
ATOM 556 O O . ALA A 1 73 ? 37.384 1.722 15.110 1.00 30.55 72 ALA A O 1
ATOM 558 N N . LEU A 1 74 ? 37.707 0.747 17.092 1.00 28.88 73 LEU A N 1
ATOM 559 C CA . LEU A 1 74 ? 38.057 1.959 17.815 1.00 29.04 73 LEU A CA 1
ATOM 560 C C . LEU A 1 74 ? 39.474 1.812 18.178 1.00 29.77 73 LEU A C 1
ATOM 561 O O . LEU A 1 74 ? 39.896 0.827 18.834 1.00 30.40 73 LEU A O 1
ATOM 566 N N . ILE A 1 75 ? 40.237 2.768 17.693 1.00 30.95 74 ILE A N 1
ATOM 567 C CA . ILE A 1 75 ? 41.661 2.776 17.776 1.00 30.80 74 ILE A CA 1
ATOM 568 C C . ILE A 1 75 ? 42.029 3.995 18.604 1.00 31.44 74 ILE A C 1
ATOM 569 O O . ILE A 1 75 ? 41.581 5.098 18.308 1.00 30.79 74 ILE A O 1
ATOM 574 N N . ILE A 1 76 ? 42.836 3.804 19.638 1.00 29.29 75 ILE A N 1
ATOM 575 C CA . ILE A 1 76 ? 43.216 4.894 20.518 1.00 27.76 75 ILE A CA 1
ATOM 576 C C . ILE A 1 76 ? 44.699 5.103 20.367 1.00 30.05 75 ILE A C 1
ATOM 577 O O . ILE A 1 76 ? 45.505 4.181 20.572 1.00 32.26 75 ILE A O 1
ATOM 582 N N . GLU A 1 77 ? 45.087 6.334 20.005 1.00 31.69 76 GLU A N 1
ATOM 583 C CA . GLU A 1 77 ? 46.479 6.746 20.007 1.00 34.21 76 GLU A CA 1
ATOM 584 C C . GLU A 1 77 ? 46.603 7.934 20.961 1.00 30.67 76 GLU A C 1
ATOM 585 O O . GLU A 1 77 ? 46.309 9.054 20.593 1.00 30.47 76 GLU A O 1
ATOM 591 N N . GLU A 1 78 ? 47.026 7.679 22.192 1.00 28.73 77 GLU A N 1
ATOM 592 C CA . GLU A 1 78 ? 46.962 8.683 23.252 1.00 25.78 77 GLU A CA 1
ATOM 593 C C . GLU A 1 78 ? 47.970 9.782 23.066 1.00 29.41 77 GLU A C 1
ATOM 594 O O . GLU A 1 78 ? 49.129 9.588 23.305 1.00 30.07 77 GLU A O 1
ATOM 600 N N . THR A 1 79 ? 47.492 10.939 22.643 1.00 27.58 78 THR A N 1
ATOM 601 C CA . THR A 1 79 ? 48.357 12.112 22.448 1.00 27.13 78 THR A CA 1
ATOM 602 C C . THR A 1 79 ? 47.746 13.315 23.187 1.00 28.16 78 THR A C 1
ATOM 603 O O . THR A 1 79 ? 48.177 14.452 23.000 1.00 23.49 78 THR A O 1
ATOM 607 N N . HIS A 1 80 ? 46.748 13.077 24.025 1.00 27.40 79 HIS A N 1
ATOM 608 C CA . HIS A 1 80 ? 46.096 14.127 24.799 1.00 27.51 79 HIS A CA 1
ATOM 609 C C . HIS A 1 80 ? 45.416 15.169 23.939 1.00 25.41 79 HIS A C 1
ATOM 610 O O . HIS A 1 80 ? 45.382 16.355 24.300 1.00 27.55 79 HIS A O 1
ATOM 617 N N A ARG A 1 81 ? 44.970 14.724 22.772 0.50 24.07 80 ARG A N 1
ATOM 618 N N B ARG A 1 81 ? 44.916 14.745 22.795 0.50 26.70 80 ARG A N 1
ATOM 619 C CA A ARG A 1 81 ? 44.214 15.545 21.838 0.50 26.61 80 ARG A CA 1
ATOM 620 C CA B ARG A 1 81 ? 44.262 15.635 21.852 0.50 29.92 80 ARG A CA 1
ATOM 621 C C A ARG A 1 81 ? 42.799 15.056 21.660 0.50 27.80 80 ARG A C 1
ATOM 622 C C B ARG A 1 81 ? 42.862 15.119 21.580 0.50 28.70 80 ARG A C 1
ATOM 623 O O A ARG A 1 81 ? 42.547 13.883 21.380 0.50 27.93 80 ARG A O 1
ATOM 624 O O B ARG A 1 81 ? 42.697 13.964 21.196 0.50 28.52 80 ARG A O 1
ATOM 639 N N . TYR A 1 82 ? 41.861 15.977 21.802 1.00 26.02 81 TYR A N 1
ATOM 640 C CA . TYR A 1 82 ? 40.462 15.700 21.500 1.00 27.08 81 TYR A CA 1
ATOM 641 C C . TYR A 1 82 ? 40.189 15.804 19.987 1.00 30.39 81 TYR A C 1
ATOM 642 O O . TYR A 1 82 ? 39.526 16.727 19.482 1.00 30.64 81 TYR A O 1
ATOM 664 N N . TYR A 1 84 ? 39.246 13.234 16.549 1.00 27.03 83 TYR A N 1
ATOM 665 C CA . TYR A 1 84 ? 38.599 11.978 16.169 1.00 27.32 83 TYR A CA 1
ATOM 666 C C . TYR A 1 84 ? 38.598 11.890 14.647 1.00 28.86 83 TYR A C 1
ATOM 667 O O . TYR A 1 84 ? 38.156 12.844 13.985 1.00 30.03 83 TYR A O 1
ATOM 676 N N . GLN A 1 85 ? 39.091 10.773 14.108 1.00 28.17 84 GLN A N 1
ATOM 677 C CA . GLN A 1 85 ? 39.055 10.469 12.670 1.00 29.36 84 GLN A CA 1
ATOM 678 C C . GLN A 1 85 ? 38.125 9.300 12.433 1.00 29.05 84 GLN A C 1
ATOM 679 O O . GLN A 1 85 ? 38.306 8.235 13.006 1.00 29.89 84 GLN A O 1
ATOM 685 N N . PHE A 1 86 ? 37.170 9.499 11.552 1.00 25.64 85 PHE A N 1
ATOM 686 C CA . PHE A 1 86 ? 36.141 8.500 11.233 1.00 25.00 85 PHE A CA 1
ATOM 687 C C . PHE A 1 86 ? 36.307 8.063 9.772 1.00 26.43 85 PHE A C 1
ATOM 688 O O . PHE A 1 86 ? 36.466 8.923 8.880 1.00 26.95 85 PHE A O 1
ATOM 696 N N . HIS A 1 87 ? 36.122 6.773 9.488 1.00 24.68 86 HIS A N 1
ATOM 697 C CA . HIS A 1 87 ? 36.294 6.253 8.144 1.00 24.07 86 HIS A CA 1
ATOM 698 C C . HIS A 1 87 ? 35.399 5.074 7.894 1.00 27.46 86 HIS A C 1
ATOM 699 O O . HIS A 1 87 ? 35.410 4.111 8.681 1.00 27.07 86 HIS A O 1
ATOM 706 N N . PHE A 1 88 ? 34.651 5.118 6.790 1.00 24.94 87 PHE A N 1
ATOM 707 C CA . PHE A 1 88 ? 33.975 3.908 6.306 1.00 26.23 87 PHE A CA 1
ATOM 708 C C . PHE A 1 88 ? 34.967 3.124 5.446 1.00 24.21 87 PHE A C 1
ATOM 709 O O . PHE A 1 88 ? 35.517 3.637 4.466 1.00 24.15 87 PHE A O 1
ATOM 717 N N . THR A 1 89 ? 35.149 1.855 5.752 1.00 25.80 88 THR A N 1
ATOM 718 C CA . THR A 1 89 ? 36.077 1.055 4.965 1.00 25.28 88 THR A CA 1
ATOM 719 C C . THR A 1 89 ? 35.616 0.937 3.522 1.00 24.32 88 THR A C 1
ATOM 720 O O . THR A 1 89 ? 34.425 0.848 3.245 1.00 25.55 88 THR A O 1
ATOM 724 N N . GLY A 1 90 ? 36.573 0.953 2.613 1.00 25.40 89 GLY A N 1
ATOM 725 C CA . GLY A 1 90 ? 36.330 0.934 1.185 1.00 22.91 89 GLY A CA 1
ATOM 726 C C . GLY A 1 90 ? 36.218 2.317 0.562 1.00 24.38 89 GLY A C 1
ATOM 727 O O . GLY A 1 90 ? 36.128 2.444 -0.654 1.00 23.34 89 GLY A O 1
ATOM 728 N N . THR A 1 91 ? 36.129 3.344 1.417 1.00 23.91 90 THR A N 1
ATOM 729 C CA . THR A 1 91 ? 36.076 4.714 0.924 1.00 23.42 90 THR A CA 1
ATOM 730 C C . THR A 1 91 ? 37.461 5.354 0.928 1.00 24.62 90 THR A C 1
ATOM 731 O O . THR A 1 91 ? 38.473 4.726 1.285 1.00 23.42 90 THR A O 1
ATOM 735 N N . GLN A 1 92 ? 37.485 6.602 0.493 1.00 21.55 91 GLN A N 1
ATOM 736 C CA . GLN A 1 92 ? 38.721 7.359 0.282 1.00 21.54 91 GLN A CA 1
ATOM 737 C C . GLN A 1 92 ? 38.935 8.431 1.330 1.00 22.19 91 GLN A C 1
ATOM 738 O O . GLN A 1 92 ? 39.905 9.181 1.210 1.00 24.39 91 GLN A O 1
ATOM 744 N N . ASP A 1 93 ? 37.980 8.571 2.253 1.00 24.20 92 ASP A N 1
ATOM 745 C CA . ASP A 1 93 ? 37.848 9.764 3.074 1.00 23.84 92 ASP A CA 1
ATOM 746 C C . ASP A 1 93 ? 37.995 9.489 4.557 1.00 23.72 92 ASP A C 1
ATOM 747 O O . ASP A 1 93 ? 37.485 8.486 5.059 1.00 24.17 92 ASP A O 1
ATOM 752 N N . ILE A 1 94 ? 38.585 10.470 5.250 1.00 25.36 93 ILE A N 1
ATOM 753 C CA . ILE A 1 94 ? 38.543 10.570 6.704 1.00 24.89 93 ILE A CA 1
ATOM 754 C C . ILE A 1 94 ? 37.716 11.799 7.075 1.00 27.21 93 ILE A C 1
ATOM 755 O O . ILE A 1 94 ? 37.936 12.900 6.526 1.00 27.46 93 ILE A O 1
ATOM 760 N N . HIS A 1 95 ? 36.746 11.590 7.953 1.00 26.85 94 HIS A N 1
ATOM 761 C CA . HIS A 1 95 ? 35.973 12.678 8.526 1.00 26.74 94 HIS A CA 1
ATOM 762 C C . HIS A 1 95 ? 36.605 13.012 9.866 1.00 28.20 94 HIS A C 1
ATOM 763 O O . HIS A 1 95 ? 36.495 12.212 10.806 1.00 28.68 94 HIS A O 1
ATOM 770 N N . GLN A 1 96 ? 37.313 14.134 9.938 1.00 27.26 95 GLN A N 1
ATOM 771 C CA . GLN A 1 96 ? 38.071 14.501 11.104 1.00 27.76 95 GLN A CA 1
ATOM 772 C C . GLN A 1 96 ? 37.434 15.621 11.907 1.00 27.36 95 GLN A C 1
ATOM 773 O O . GLN A 1 96 ? 37.034 16.670 11.343 1.00 29.31 95 GLN A O 1
ATOM 779 N N . PHE A 1 97 ? 37.312 15.415 13.217 1.00 26.52 96 PHE A N 1
ATOM 780 C CA . PHE A 1 97 ? 36.635 16.387 14.097 1.00 26.65 96 PHE A CA 1
ATOM 781 C C . PHE A 1 97 ? 37.621 16.698 15.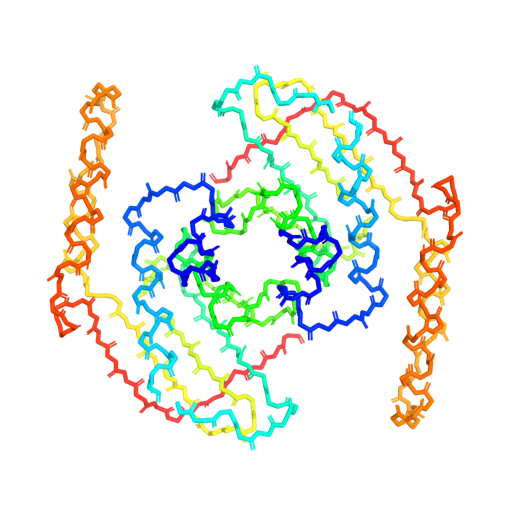221 1.00 27.58 96 PHE A C 1
ATOM 782 O O . PHE A 1 97 ? 38.176 15.792 15.882 1.00 28.04 96 PHE A O 1
ATOM 790 N N . THR A 1 98 ? 37.829 17.974 15.460 1.00 28.12 97 THR A N 1
ATOM 791 C CA . THR A 1 98 ? 38.757 18.431 16.500 1.00 26.09 97 THR A CA 1
ATOM 792 C C . THR A 1 98 ? 37.934 19.350 17.413 1.00 26.30 97 THR A C 1
ATOM 793 O O . THR A 1 98 ? 37.476 20.403 16.972 1.00 26.19 97 THR A O 1
ATOM 797 N N . VAL A 1 99 ? 37.777 18.947 18.672 1.00 26.67 98 VAL A N 1
ATOM 798 C CA . VAL A 1 99 ? 37.061 19.788 19.621 1.00 27.67 98 VAL A CA 1
ATO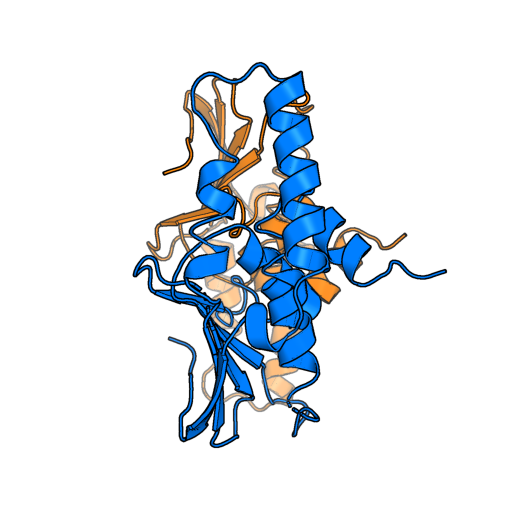M 799 C C . VAL A 1 99 ? 37.808 21.072 19.851 1.00 27.58 98 VAL A C 1
ATOM 800 O O . VAL A 1 99 ? 39.035 21.060 19.979 1.00 26.97 98 VAL A O 1
ATOM 804 N N . SER A 1 100 ? 37.080 22.194 19.854 1.00 27.23 99 SER A N 1
ATOM 805 C CA A SER A 1 100 ? 37.679 23.501 20.016 0.50 27.63 99 SER A CA 1
ATOM 806 C CA B SER A 1 100 ? 37.667 23.520 20.051 0.50 28.43 99 SER A CA 1
ATOM 807 C C . SER A 1 100 ? 38.446 23.583 21.342 1.00 29.72 99 SER A C 1
ATOM 808 O O . SER A 1 100 ? 37.930 23.221 22.395 1.00 27.37 99 SER A O 1
ATOM 813 N N . PRO A 1 101 ? 39.706 24.048 21.285 1.00 32.04 100 PRO A N 1
ATOM 814 C CA . PRO A 1 101 ? 40.504 24.187 22.501 1.00 34.32 100 PRO A CA 1
ATOM 815 C C . PRO A 1 101 ? 39.813 24.985 23.629 1.00 31.27 100 PRO A C 1
ATOM 816 O O . PRO A 1 101 ? 39.960 24.639 24.815 1.00 31.07 100 PRO A O 1
ATOM 820 N N . ALA A 1 102 ? 39.044 26.003 23.250 1.00 31.23 101 ALA A N 1
ATOM 821 C CA . ALA A 1 102 ? 38.327 26.838 24.256 1.00 30.97 101 ALA A CA 1
ATOM 822 C C . ALA A 1 102 ? 37.312 26.031 25.068 1.00 29.54 101 ALA A C 1
ATOM 823 O O . ALA A 1 102 ? 37.068 26.302 26.250 1.00 31.62 101 ALA A O 1
ATOM 825 N N . VAL A 1 103 ? 36.727 25.036 24.415 1.00 29.73 102 VAL A N 1
ATOM 826 C CA . VAL A 1 103 ? 35.748 24.185 25.058 1.00 28.13 102 VAL A CA 1
ATOM 827 C C . VAL A 1 103 ? 36.425 23.378 26.159 1.00 29.48 102 VAL A C 1
ATOM 828 O O . VAL A 1 103 ? 35.958 23.302 27.284 1.00 28.41 102 VAL A O 1
ATOM 832 N N . LEU A 1 104 ? 37.555 22.784 25.816 1.00 29.57 103 LEU A N 1
ATOM 833 C CA . LEU A 1 104 ? 38.310 21.971 26.782 1.00 29.35 103 LEU A CA 1
ATOM 834 C C . LEU A 1 104 ? 38.825 22.841 27.938 1.00 27.96 103 LEU A C 1
ATOM 835 O O . LEU A 1 104 ? 38.788 22.425 29.089 1.00 29.3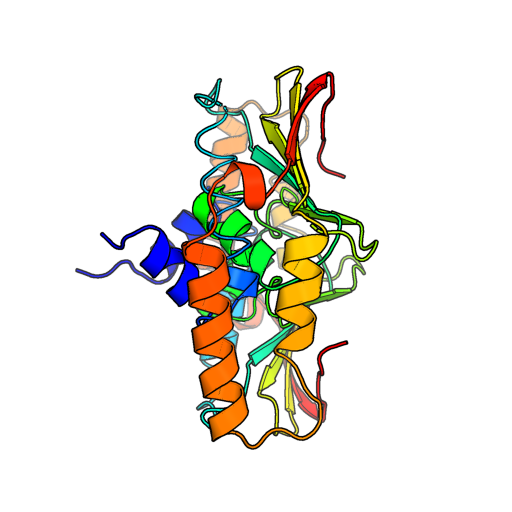2 103 LEU A O 1
ATOM 840 N N . ASP A 1 105 ? 39.263 24.045 27.617 1.00 29.86 104 ASP A N 1
ATOM 841 C CA A ASP A 1 105 ? 39.746 25.030 28.608 0.50 29.13 104 ASP A CA 1
ATOM 842 C CA B ASP A 1 105 ? 39.729 24.978 28.639 0.50 30.71 104 ASP A CA 1
ATOM 843 C C . ASP A 1 105 ? 38.644 25.317 29.639 1.00 29.99 104 ASP A C 1
ATOM 844 O O . ASP A 1 105 ? 38.887 25.296 30.845 1.00 29.66 104 ASP A O 1
ATOM 853 N N . HIS A 1 106 ? 37.434 25.580 29.143 1.00 30.05 105 HIS A N 1
ATOM 854 C CA . HIS A 1 106 ? 36.349 25.940 30.035 1.00 28.37 105 HIS A CA 1
ATOM 855 C C . HIS A 1 106 ? 35.911 24.767 30.911 1.00 26.36 105 HIS A C 1
ATOM 856 O O . HIS A 1 106 ? 35.680 24.921 32.110 1.00 27.82 105 HIS A O 1
ATOM 863 N N . LEU A 1 107 ? 35.811 23.586 30.320 1.00 28.79 106 LEU A N 1
ATOM 864 C CA . LEU A 1 107 ? 35.467 22.406 31.102 1.00 28.77 106 LEU A CA 1
ATOM 865 C C . LEU A 1 107 ? 36.466 22.122 32.244 1.00 32.83 106 LEU A C 1
ATOM 866 O O . LEU A 1 107 ? 36.073 21.688 33.323 1.00 32.03 106 LEU A O 1
ATOM 871 N N . GLU A 1 108 ? 37.738 22.384 31.996 1.00 34.81 107 GLU A N 1
ATOM 872 C CA . GLU A 1 108 ? 38.762 22.217 33.032 1.00 36.90 107 GLU A CA 1
ATOM 873 C C . GLU A 1 108 ? 38.526 23.118 34.229 1.00 36.71 107 GLU A C 1
ATOM 874 O O . GLU A 1 108 ? 38.795 22.718 35.357 1.00 38.89 107 GLU A O 1
ATOM 880 N N . THR A 1 109 ? 37.991 24.315 33.998 1.00 35.99 108 THR A N 1
ATOM 881 C CA . THR A 1 109 ? 37.704 25.244 35.108 1.00 35.98 108 THR A CA 1
ATOM 882 C C . THR A 1 109 ? 36.645 24.696 36.066 1.00 36.92 108 THR A C 1
ATOM 883 O O . THR A 1 109 ? 36.581 25.124 37.212 1.00 38.22 108 THR A O 1
ATOM 887 N N . LEU A 1 110 ? 35.813 23.765 35.600 1.00 36.46 109 LEU A N 1
ATOM 888 C CA . LEU A 1 110 ? 34.698 23.265 36.409 1.00 38.70 109 LEU A CA 1
ATOM 889 C C . LEU A 1 110 ? 35.097 22.102 37.332 1.00 41.90 109 LEU A C 1
ATOM 890 O O . LEU A 1 110 ? 34.269 21.557 38.078 1.00 41.46 109 LEU A O 1
ATOM 895 N N . ARG A 1 111 ? 36.372 21.720 37.271 1.00 46.62 110 ARG A N 1
ATOM 896 C CA . ARG A 1 111 ? 36.910 20.667 38.110 1.00 50.74 110 ARG A CA 1
ATOM 897 C C . ARG A 1 111 ? 37.966 21.285 39.009 1.00 53.35 110 ARG A C 1
ATOM 898 O O . ARG A 1 111 ? 38.985 21.778 38.531 1.00 53.90 110 ARG A O 1
ATOM 906 N N . HIS A 1 112 ? 37.696 21.299 40.309 1.00 56.67 111 HIS A N 1
ATOM 907 C CA . HIS A 1 112 ? 38.689 21.708 41.292 1.00 58.18 111 HIS A CA 1
ATOM 908 C C . HIS A 1 112 ? 38.843 20.569 42.284 1.00 60.60 111 HIS A C 1
ATOM 909 O O . HIS A 1 112 ? 37.879 19.836 42.565 1.00 59.31 111 HIS A O 1
ATOM 911 N N . PRO A 1 113 ? 40.061 20.413 42.819 1.00 63.39 112 PRO A N 1
ATOM 912 C CA . PRO A 1 113 ? 40.341 19.317 43.751 1.00 63.75 112 PRO A CA 1
ATOM 913 C C . PRO A 1 113 ? 39.583 19.464 45.083 1.00 62.29 112 PRO A C 1
ATOM 914 O O . PRO A 1 113 ? 39.180 18.456 45.674 1.00 62.35 112 PRO A O 1
ATOM 918 N N . ASP A 1 114 ? 39.372 20.706 45.525 1.00 60.78 113 ASP A N 1
ATOM 919 C CA . ASP A 1 114 ? 38.761 20.985 46.832 1.00 59.48 113 ASP A CA 1
ATOM 920 C C . ASP A 1 114 ? 37.341 21.549 46.749 1.00 57.20 113 ASP A C 1
ATOM 921 O O . ASP A 1 114 ? 37.067 22.613 47.300 1.00 58.08 113 ASP A O 1
ATOM 922 N N . LEU A 1 115 ? 36.451 20.836 46.058 1.00 54.27 114 LEU A N 1
ATOM 923 C CA . LEU A 1 115 ? 35.029 21.176 46.031 1.00 51.39 114 LEU A CA 1
ATOM 924 C C . LEU A 1 115 ? 34.258 20.276 46.989 1.00 49.52 114 LEU A C 1
ATOM 925 O O . LEU A 1 115 ? 34.617 19.112 47.189 1.00 50.10 114 LEU A O 1
ATOM 930 N N . SER A 1 116 ? 33.179 20.800 47.562 1.00 46.93 115 SER A N 1
ATOM 931 C CA . SER A 1 116 ? 32.206 19.947 48.239 1.00 45.14 115 SER A CA 1
ATOM 932 C C . SER A 1 116 ? 31.526 19.035 47.210 1.00 45.32 115 SER A C 1
ATOM 933 O O . SER A 1 116 ? 31.429 19.389 46.028 1.00 42.95 115 SER A O 1
ATOM 936 N N . PRO A 1 117 ? 31.026 17.866 47.654 1.00 45.48 116 PRO A N 1
ATOM 937 C CA . PRO A 1 117 ? 30.375 16.991 46.674 1.00 44.52 116 PRO A CA 1
ATOM 938 C C . PRO A 1 117 ? 29.178 17.683 45.998 1.00 42.93 116 PRO A C 1
ATOM 939 O O . PRO A 1 117 ? 29.007 17.541 44.791 1.00 40.87 116 PRO A O 1
ATOM 943 N N . ARG A 1 118 ? 28.390 18.442 46.759 1.00 40.69 117 ARG A N 1
ATOM 944 C CA . ARG A 1 118 ? 27.280 19.229 46.178 1.00 40.64 117 ARG A CA 1
ATOM 945 C C . ARG A 1 118 ? 27.762 20.222 45.118 1.00 40.37 117 ARG A C 1
ATOM 946 O O . ARG A 1 118 ? 27.157 20.333 44.048 1.00 37.36 117 ARG A O 1
ATOM 949 N N . GLU A 1 119 ? 28.847 20.934 45.416 1.00 38.92 118 GLU A N 1
ATOM 950 C CA . GLU A 1 119 ? 29.401 21.902 44.480 1.00 38.92 118 GLU A CA 1
ATOM 951 C C . GLU A 1 119 ? 29.939 21.208 43.243 1.00 38.97 118 GLU A C 1
ATOM 952 O O . GLU A 1 119 ? 29.757 21.695 42.123 1.00 39.05 118 GLU A O 1
ATOM 955 N N . ARG A 1 120 ? 30.617 20.080 43.436 1.00 36.98 119 ARG A N 1
ATOM 956 C CA . ARG A 1 120 ? 31.221 19.372 42.311 1.00 36.82 119 ARG A CA 1
ATOM 957 C C . ARG A 1 120 ? 30.125 18.890 41.398 1.00 34.48 119 ARG A C 1
ATOM 958 O O . ARG A 1 120 ? 30.253 19.003 40.167 1.00 34.18 119 ARG A O 1
ATOM 963 N N . GLN A 1 121 ? 29.045 18.369 41.981 1.00 35.13 120 GLN A N 1
ATOM 964 C CA . GLN A 1 121 ? 27.968 17.833 41.158 1.00 34.80 120 GLN A CA 1
ATOM 965 C C . GLN A 1 121 ? 27.225 18.938 40.388 1.00 32.45 120 GLN A C 1
ATOM 966 O O . GLN A 1 121 ? 26.828 18.750 39.238 1.00 30.55 120 GLN A O 1
ATOM 972 N N . ASN A 1 122 ? 27.061 20.091 41.009 1.00 30.32 121 ASN A N 1
ATOM 973 C CA . ASN A 1 122 ? 26.524 21.242 40.314 1.00 31.81 121 ASN A CA 1
ATOM 974 C C . ASN A 1 122 ? 27.351 21.630 39.099 1.00 30.36 121 ASN A C 1
ATOM 975 O O . ASN A 1 122 ? 26.798 21.919 38.039 1.00 28.75 121 ASN A O 1
ATOM 980 N N . LYS A 1 123 ? 28.666 21.634 39.255 1.00 28.22 122 LYS A N 1
ATOM 981 C CA . LYS A 1 123 ? 29.546 21.961 38.144 1.00 28.27 122 LYS A CA 1
ATOM 982 C C . LYS A 1 123 ? 29.526 20.894 37.009 1.00 29.73 122 LYS A C 1
ATOM 983 O O . LYS A 1 123 ? 29.709 21.219 35.827 1.00 29.61 122 LYS A O 1
ATOM 989 N N . VAL A 1 124 ? 29.301 19.633 37.365 1.00 28.00 123 VAL A N 1
ATOM 990 C CA . VAL A 1 124 ? 29.105 18.568 36.368 1.00 29.34 123 VAL A CA 1
ATOM 991 C C . VAL A 1 124 ? 27.898 18.915 35.481 1.00 29.17 123 VAL A C 1
ATOM 992 O O . VAL A 1 124 ? 27.979 18.840 34.252 1.00 28.70 123 VAL A O 1
ATOM 996 N N . LEU A 1 125 ? 26.798 19.316 36.099 1.00 29.54 124 LEU A N 1
ATOM 997 C CA . LEU A 1 125 ? 25.585 19.550 35.341 1.00 29.63 124 LEU A CA 1
ATOM 998 C C . LEU A 1 125 ? 25.742 20.807 34.508 1.00 28.54 124 LEU A C 1
ATOM 999 O O . LEU A 1 125 ? 25.276 20.871 33.375 1.00 29.37 124 LEU A O 1
ATOM 1004 N N . GLU A 1 126 ? 26.427 21.800 35.056 1.00 27.43 125 GLU A N 1
ATOM 1005 C CA . GLU A 1 126 ? 26.728 23.016 34.308 1.00 28.21 125 GLU A CA 1
ATOM 1006 C C . GLU A 1 126 ? 27.582 22.710 33.066 1.00 25.71 125 GLU A C 1
ATOM 1007 O O . GLU A 1 126 ? 27.354 23.286 31.992 1.00 27.43 125 GLU A O 1
ATOM 1013 N N . GLY A 1 127 ? 28.585 21.849 33.208 1.00 27.13 126 GLY A N 1
ATOM 1014 C CA . GLY A 1 127 ? 29.407 21.468 32.067 1.00 27.58 126 GLY A CA 1
ATOM 1015 C C . GLY A 1 127 ? 28.632 20.789 30.949 1.00 26.60 126 GLY A C 1
ATOM 1016 O O . GLY A 1 127 ? 28.889 21.007 29.777 1.00 26.85 126 GLY A O 1
ATOM 1017 N N . VAL A 1 128 ? 27.662 19.972 31.311 1.00 28.84 127 VAL A N 1
ATOM 1018 C CA . VAL A 1 128 ? 26.801 19.338 30.328 1.00 26.19 127 VAL A CA 1
ATOM 1019 C C . VAL A 1 128 ? 25.936 20.402 29.648 1.00 27.01 127 VAL A C 1
ATOM 1020 O O . VAL A 1 128 ? 25.832 20.386 28.427 1.00 27.79 127 VAL A O 1
ATOM 1024 N N . GLN A 1 129 ? 25.343 21.327 30.391 1.00 26.28 128 GLN A N 1
ATOM 1025 C CA . GLN A 1 129 ? 24.607 22.420 29.743 1.00 27.07 128 GLN A CA 1
ATOM 1026 C C . GLN A 1 129 ? 25.508 23.133 28.737 1.00 25.44 128 GLN A C 1
ATOM 1027 O O . GLN A 1 129 ? 25.077 23.502 27.637 1.00 26.33 128 GLN A O 1
ATOM 1033 N N . TYR A 1 130 ? 26.738 23.421 29.156 1.00 26.45 129 TYR A N 1
ATOM 1034 C CA . TYR A 1 130 ? 27.670 24.156 28.314 1.00 26.48 129 TYR A CA 1
ATOM 1035 C C . TYR A 1 130 ? 27.922 23.414 27.006 1.00 25.35 129 TYR A C 1
ATOM 1036 O O . TYR A 1 130 ? 27.798 23.991 25.928 1.00 23.91 129 TYR A O 1
ATOM 1045 N N . VAL A 1 131 ? 28.285 22.141 27.105 1.00 26.70 130 VAL A N 1
ATOM 1046 C CA . VAL A 1 131 ? 28.573 21.383 25.902 1.00 24.78 130 VAL A CA 1
ATOM 1047 C C . VAL A 1 131 ? 27.352 21.351 24.968 1.00 26.21 130 VAL A C 1
ATOM 1048 O O . VAL A 1 131 ? 27.484 21.526 23.751 1.00 26.95 130 VAL A O 1
ATOM 1052 N N . LEU A 1 132 ? 26.161 21.098 25.520 1.00 25.98 131 LEU A N 1
ATOM 1053 C CA . LEU A 1 132 ? 24.967 20.902 24.702 1.00 26.86 131 LEU A CA 1
ATOM 1054 C C . LEU A 1 132 ? 24.442 22.179 24.062 1.00 27.71 131 LEU A C 1
ATOM 1055 O O . LEU A 1 132 ? 23.720 22.092 23.063 1.00 28.57 131 LEU A O 1
ATOM 1060 N N . THR A 1 133 ? 24.818 23.342 24.608 1.00 24.49 132 THR A N 1
ATOM 1061 C CA . THR A 1 133 ? 24.333 24.599 24.062 1.00 25.28 132 THR A CA 1
ATOM 1062 C C . THR A 1 133 ? 25.331 25.277 23.105 1.00 24.40 132 THR A C 1
ATOM 1063 O O . THR A 1 133 ? 24.977 26.253 22.445 1.00 27.07 132 THR A O 1
ATOM 1067 N N . LEU A 1 134 ? 26.555 24.751 22.976 1.00 27.34 133 LEU A N 1
ATOM 1068 C CA . LEU A 1 134 ? 27.480 25.349 22.004 1.00 27.29 133 LEU A CA 1
ATOM 1069 C C . LEU A 1 134 ? 26.937 25.234 20.573 1.00 27.39 133 LEU A C 1
ATOM 1070 O O . LEU A 1 134 ? 26.380 24.221 20.182 1.00 28.32 133 LEU A O 1
ATOM 1075 N N . GLU A 1 135 ? 27.157 26.263 19.768 1.00 30.21 134 GLU A N 1
ATOM 1076 C CA . GLU A 1 135 ? 26.889 26.144 18.346 1.00 31.36 134 GLU A CA 1
ATOM 1077 C C . GLU A 1 135 ? 27.934 25.224 17.755 1.00 31.81 134 GLU A C 1
ATOM 1078 O O . GLU A 1 135 ? 29.062 25.116 18.266 1.00 31.06 134 GLU A O 1
ATOM 1084 N N . GLU A 1 136 ? 27.581 24.533 16.682 1.00 33.63 135 GLU A N 1
ATOM 1085 C CA . GLU A 1 136 ? 28.530 23.578 16.087 1.00 34.51 135 GLU A CA 1
ATOM 1086 C C . GLU A 1 136 ? 29.923 24.145 15.811 1.00 34.45 135 GLU A C 1
ATOM 1087 O O . GLU A 1 136 ? 30.919 23.486 16.085 1.00 35.82 135 GLU A O 1
ATOM 1093 N N . SER A 1 137 ? 29.981 25.347 15.251 1.00 35.68 136 SER A N 1
ATOM 1094 C CA . SER A 1 137 ? 31.245 25.979 14.869 1.00 36.94 136 SER A CA 1
ATOM 1095 C C . SER A 1 137 ? 32.105 26.327 16.082 1.00 35.99 136 SER A C 1
ATOM 1096 O O . SER A 1 137 ? 33.337 26.357 15.992 1.00 36.96 136 SER A O 1
ATOM 1099 N N . ALA A 1 138 ? 31.443 26.605 17.205 1.00 31.46 137 ALA A N 1
ATOM 1100 C CA . ALA A 1 138 ? 32.083 26.857 18.469 1.00 30.73 137 ALA A CA 1
ATOM 1101 C C . ALA A 1 138 ? 32.559 25.532 19.086 1.00 30.09 137 ALA A C 1
ATOM 1102 O O . ALA A 1 138 ? 33.582 25.505 19.765 1.00 33.30 137 ALA A O 1
ATOM 1104 N N . PHE A 1 139 ? 31.847 24.443 18.810 1.00 29.60 138 PHE A N 1
ATOM 1105 C CA . PHE A 1 139 ? 32.103 23.161 19.453 1.00 26.76 138 PHE A CA 1
ATOM 1106 C C . PHE A 1 139 ? 33.334 22.456 18.863 1.00 27.73 138 PHE A C 1
ATOM 1107 O O . PHE A 1 139 ? 34.157 21.932 19.601 1.00 26.74 138 PHE A O 1
ATOM 1115 N N . CYS A 1 140 ? 33.404 22.401 17.541 1.00 27.34 139 CYS A N 1
ATOM 1116 C CA . CYS A 1 140 ? 34.518 21.684 16.896 1.00 28.04 139 CYS A CA 1
ATOM 1117 C C . CYS A 1 140 ? 34.765 22.210 15.497 1.00 27.97 139 CYS A C 1
ATOM 1118 O O . CYS A 1 140 ? 33.953 22.950 14.929 1.00 30.41 139 CYS A O 1
ATOM 1121 N N . HIS A 1 141 ? 35.881 21.753 14.945 1.00 28.59 140 HIS A N 1
ATOM 1122 C CA . HIS A 1 141 ? 36.275 22.003 13.576 1.00 28.50 140 HIS A CA 1
ATOM 1123 C C . HIS A 1 141 ? 36.250 20.655 12.838 1.00 27.35 140 HIS A C 1
ATOM 1124 O O . HIS A 1 141 ? 36.771 19.657 13.331 1.00 27.75 140 HIS A O 1
ATOM 1131 N N . TYR A 1 142 ? 35.633 20.645 11.668 1.00 26.60 141 TYR A N 1
ATOM 1132 C CA . TYR A 1 142 ? 35.472 19.467 10.838 1.00 26.75 141 TYR A CA 1
ATOM 1133 C C . TYR A 1 142 ? 36.251 19.628 9.550 1.00 27.39 141 TYR A C 1
ATOM 1134 O O . TYR A 1 142 ? 36.132 20.641 8.842 1.00 28.07 141 TYR A O 1
ATOM 1143 N N . ASP A 1 143 ? 37.033 18.600 9.233 1.00 26.91 142 ASP A N 1
ATOM 1144 C CA . ASP A 1 143 ? 37.728 18.493 7.949 1.00 29.04 142 ASP A CA 1
ATOM 1145 C C . ASP A 1 143 ? 37.396 17.125 7.353 1.00 28.48 142 ASP A C 1
ATOM 1146 O O . ASP A 1 143 ? 37.579 16.124 8.019 1.00 28.58 142 ASP A O 1
ATOM 1151 N N . LYS A 1 144 ? 36.996 17.093 6.085 1.00 27.50 143 LYS A N 1
ATOM 1152 C CA . LYS A 1 144 ? 36.904 15.875 5.294 1.00 27.84 143 LYS A CA 1
ATOM 1153 C C . LYS A 1 144 ? 38.113 15.831 4.408 1.00 28.76 143 LYS A C 1
ATOM 1154 O O . LYS A 1 144 ? 38.295 16.694 3.532 1.00 29.39 143 LYS A O 1
ATOM 1160 N N . ILE A 1 145 ? 38.990 14.874 4.659 1.00 26.01 144 ILE A N 1
ATOM 1161 C CA . ILE A 1 145 ? 40.285 14.787 3.978 1.00 27.38 144 ILE A CA 1
ATOM 1162 C C . ILE A 1 145 ? 40.490 13.424 3.331 1.00 26.24 144 ILE A C 1
ATOM 1163 O O . ILE A 1 145 ? 39.872 12.444 3.765 1.00 26.68 144 ILE A O 1
ATOM 1168 N N . PRO A 1 146 ? 41.336 13.339 2.298 1.00 23.57 145 PRO A N 1
ATOM 1169 C CA . PRO A 1 146 ? 41.720 12.029 1.789 1.00 24.59 145 PRO A CA 1
ATOM 1170 C C . PRO A 1 146 ? 42.487 11.220 2.839 1.00 27.22 145 PRO A C 1
ATOM 1171 O O . PRO A 1 146 ? 43.433 11.714 3.449 1.00 31.15 145 PRO A O 1
ATOM 1175 N N . GLY A 1 147 ? 42.095 9.971 3.012 1.00 26.63 146 GLY A N 1
ATOM 1176 C CA . GLY A 1 147 ? 42.760 9.115 3.974 1.00 26.57 146 GLY A CA 1
ATOM 1177 C C . GLY A 1 147 ? 41.955 7.858 4.189 1.00 26.81 146 GLY A C 1
ATOM 1178 O O . GLY A 1 147 ? 40.744 7.804 3.885 1.00 25.51 146 GLY A O 1
ATOM 1179 N N . GLN A 1 148 ? 42.604 6.870 4.774 1.00 27.51 147 GLN A N 1
ATOM 1180 C CA . GLN A 1 148 ? 41.960 5.667 5.216 1.00 25.24 147 GLN A CA 1
ATOM 1181 C C . GLN A 1 148 ? 42.481 5.262 6.585 1.00 28.03 147 GLN A C 1
ATOM 1182 O O . GLN A 1 148 ? 43.599 5.600 6.960 1.00 31.33 147 GLN A O 1
ATOM 1188 N N . LEU A 1 149 ? 41.662 4.512 7.289 1.00 26.66 148 LEU A N 1
ATOM 1189 C CA . LEU A 1 149 ? 42.043 3.814 8.507 1.00 27.76 148 LEU A CA 1
ATOM 1190 C C . LEU A 1 149 ? 41.944 2.339 8.210 1.00 31.01 148 LEU A C 1
ATOM 1191 O O . LEU A 1 149 ? 41.140 1.925 7.364 1.00 28.89 148 LEU A O 1
ATOM 1196 N N . SER A 1 150 ? 42.731 1.526 8.921 1.00 30.72 149 SER A N 1
ATOM 1197 C CA . SER A 1 150 ? 42.522 0.073 8.880 1.00 34.07 149 SER A CA 1
ATOM 1198 C C . SER A 1 150 ? 42.802 -0.568 10.230 1.00 34.56 149 SER A C 1
ATOM 1199 O O . SER A 1 150 ? 43.428 0.035 11.096 1.00 34.30 149 SER A O 1
ATOM 1202 N N . LYS A 1 151 ? 42.287 -1.766 10.419 1.00 36.83 150 LYS A N 1
ATOM 1203 C CA . LYS A 1 151 ? 42.536 -2.486 11.666 1.00 40.36 150 LYS A CA 1
ATOM 1204 C C . LYS A 1 151 ? 43.959 -3.021 11.670 1.00 47.24 150 LYS A C 1
ATOM 1205 O O . LYS A 1 151 ? 44.557 -3.250 10.610 1.00 51.56 150 LYS A O 1
ATOM 1211 N N . ILE A 1 152 ? 44.506 -3.175 12.872 1.00 54.70 151 ILE A N 1
ATOM 1212 C CA . ILE A 1 152 ? 45.877 -3.668 13.068 1.00 57.61 151 ILE A CA 1
ATOM 1213 C C . ILE A 1 152 ? 45.934 -5.194 12.927 1.00 60.35 151 ILE A C 1
ATOM 1214 O O . ILE A 1 152 ? 46.417 -5.718 11.915 1.00 61.66 151 ILE A O 1
ATOM 1216 N N . GLU B 1 5 ? 12.233 -4.601 27.292 1.00 49.94 4 GLU B N 1
ATOM 1217 C CA . GLU B 1 5 ? 13.703 -4.541 27.599 1.00 49.60 4 GLU B CA 1
ATOM 1218 C C . GLU B 1 5 ? 14.441 -5.705 26.932 1.00 45.81 4 GLU B C 1
ATOM 1219 O O . GLU B 1 5 ? 13.955 -6.841 26.923 1.00 45.54 4 GLU B O 1
ATOM 1221 N N . LYS B 1 6 ? 15.613 -5.422 26.380 1.00 44.63 5 LYS B N 1
ATOM 1222 C CA . LYS B 1 6 ? 16.343 -6.447 25.643 1.00 39.89 5 LYS B CA 1
ATOM 1223 C C . LYS B 1 6 ? 16.956 -7.421 26.615 1.00 36.36 5 LYS B C 1
ATOM 1224 O O . LYS B 1 6 ? 17.240 -7.072 27.763 1.00 36.98 5 LYS B O 1
ATOM 1230 N N . THR B 1 7 ? 17.132 -8.660 26.172 1.00 31.84 6 THR B N 1
ATOM 1231 C CA . THR B 1 7 ? 17.905 -9.610 26.975 1.00 31.15 6 THR B CA 1
ATOM 1232 C C . THR B 1 7 ? 19.388 -9.232 27.015 1.00 30.93 6 THR B C 1
ATOM 1233 O O . THR B 1 7 ? 19.884 -8.513 26.131 1.00 31.06 6 THR B O 1
ATOM 1237 N N . PRO B 1 8 ? 20.120 -9.729 28.027 1.00 31.89 7 PRO B N 1
ATOM 1238 C CA . PRO B 1 8 ? 21.574 -9.507 27.989 1.00 28.62 7 PRO B CA 1
ATOM 1239 C C . PRO B 1 8 ? 22.236 -9.965 26.676 1.00 29.92 7 PRO B C 1
ATOM 1240 O O . PRO B 1 8 ? 23.141 -9.282 26.176 1.00 29.87 7 PRO B O 1
ATOM 1244 N N . TRP B 1 9 ? 21.790 -11.081 26.093 1.00 30.28 8 TRP B N 1
ATOM 1245 C CA . TRP B 1 9 ? 22.402 -11.519 24.828 1.00 28.75 8 TRP B CA 1
ATOM 1246 C C . TRP B 1 9 ? 22.100 -10.543 23.695 1.00 28.64 8 TRP B C 1
ATOM 1247 O O . TRP B 1 9 ? 23.019 -10.166 22.951 1.00 30.40 8 TRP B O 1
ATOM 1258 N N . GLU B 1 10 ? 20.856 -10.103 23.599 1.00 29.55 9 GLU B N 1
ATOM 1259 C CA . GLU B 1 10 ? 20.432 -9.065 22.621 1.00 30.01 9 GLU B CA 1
ATOM 1260 C C . GLU B 1 10 ? 21.271 -7.782 22.782 1.00 30.59 9 GLU B C 1
ATOM 1261 O O . GLU B 1 10 ? 21.758 -7.241 21.804 1.00 29.67 9 GLU B O 1
ATOM 1267 N N . LEU B 1 11 ? 21.393 -7.296 24.003 1.00 29.18 10 LEU B N 1
ATOM 1268 C CA . LEU B 1 11 ? 22.236 -6.109 24.295 1.00 24.91 10 LEU B CA 1
ATOM 1269 C C . LEU B 1 11 ? 23.668 -6.288 23.819 1.00 28.52 10 LEU B C 1
ATOM 1270 O O . LEU B 1 11 ? 24.187 -5.406 23.151 1.00 28.29 10 LEU B O 1
ATOM 1275 N N . VAL B 1 12 ? 24.283 -7.439 24.092 1.00 28.65 11 VAL B N 1
ATOM 1276 C CA . VAL B 1 12 ? 25.654 -7.675 23.668 1.00 28.28 11 VAL B CA 1
ATOM 1277 C C . VAL B 1 12 ? 25.766 -7.766 22.145 1.00 27.42 11 VAL B C 1
ATOM 1278 O O . VAL B 1 12 ? 26.652 -7.133 21.544 1.00 27.97 11 VAL B O 1
ATOM 1282 N N . ILE B 1 13 ? 24.884 -8.528 21.500 1.00 28.85 12 ILE B N 1
ATOM 1283 C CA . ILE B 1 13 ? 25.004 -8.720 20.069 1.00 26.56 12 ILE B CA 1
ATOM 1284 C C . ILE B 1 13 ? 24.710 -7.424 19.315 1.00 29.29 12 ILE B C 1
ATOM 1285 O O . ILE B 1 13 ? 25.376 -7.108 18.319 1.00 31.05 12 ILE B O 1
ATOM 1290 N N . ASP B 1 14 ? 23.771 -6.644 19.804 1.00 29.58 13 ASP B N 1
ATOM 1291 C CA . ASP B 1 14 ? 23.431 -5.394 19.138 1.00 29.32 13 ASP B CA 1
ATOM 1292 C C . ASP B 1 14 ? 24.619 -4.422 19.245 1.00 26.51 13 ASP B C 1
ATOM 1293 O O . ASP B 1 14 ? 24.931 -3.739 18.280 1.00 30.02 13 ASP B O 1
ATOM 1298 N N . PHE B 1 15 ? 25.254 -4.352 20.408 1.00 26.67 14 PHE B N 1
ATOM 1299 C CA . PHE B 1 15 ? 26.429 -3.484 20.566 1.00 26.69 14 PHE B CA 1
ATOM 1300 C C . PHE B 1 15 ? 27.609 -3.998 19.749 1.00 27.99 14 PHE B C 1
ATOM 1301 O O . PHE B 1 15 ? 28.310 -3.217 19.124 1.00 25.92 14 PHE B O 1
ATOM 1309 N N . HIS B 1 16 ? 27.803 -5.302 19.719 1.00 28.04 15 HIS B N 1
ATOM 1310 C CA . HIS B 1 16 ? 28.984 -5.841 19.077 1.00 26.00 15 HIS B CA 1
ATOM 1311 C C . HIS B 1 16 ? 28.870 -5.853 17.550 1.00 27.07 15 HIS B C 1
ATOM 1312 O O . HIS B 1 16 ? 29.888 -5.708 16.857 1.00 30.01 15 HIS B O 1
ATOM 1319 N N . GLY B 1 17 ? 27.656 -6.112 17.067 1.00 29.04 16 GLY B N 1
ATOM 1320 C CA . GLY B 1 17 ? 27.337 -6.015 15.627 1.00 30.04 16 GLY B CA 1
ATOM 1321 C C . GLY B 1 17 ? 27.391 -7.302 14.826 1.00 33.22 16 GLY B C 1
ATOM 1322 O O . GLY B 1 17 ? 27.116 -7.285 13.631 1.00 33.70 16 GLY B O 1
ATOM 1323 N N . HIS B 1 18 ? 27.776 -8.404 15.458 1.00 31.58 17 HIS B N 1
ATOM 1324 C CA . HIS B 1 18 ? 27.650 -9.712 14.843 1.00 33.19 17 HIS B CA 1
ATOM 1325 C C . HIS B 1 18 ? 27.726 -10.789 15.916 1.00 31.67 17 HIS B C 1
ATOM 1326 O O . HIS B 1 18 ? 28.018 -10.518 17.075 1.00 29.47 17 HIS B O 1
ATOM 1333 N N . THR B 1 19 ? 27.475 -12.021 15.509 1.00 30.74 18 THR B N 1
ATOM 1334 C CA . THR B 1 19 ? 27.496 -13.153 16.424 1.00 30.13 18 THR B CA 1
ATOM 1335 C C . THR B 1 19 ? 28.613 -14.050 15.973 1.00 31.74 18 THR B C 1
ATOM 1336 O O . THR B 1 19 ? 28.561 -14.628 14.882 1.00 35.23 18 THR B O 1
ATOM 1340 N N . CYS B 1 20 ? 29.640 -14.154 16.801 1.00 27.98 19 CYS B N 1
ATOM 1341 C CA . CYS B 1 20 ? 30.881 -14.861 16.504 1.00 29.26 19 CYS B CA 1
ATOM 1342 C C . CYS B 1 20 ? 31.260 -15.693 17.753 1.00 26.49 19 CYS B C 1
ATOM 1343 O O . CYS B 1 20 ? 30.759 -15.437 18.855 1.00 27.41 19 CYS B O 1
ATOM 1346 N N . PRO B 1 21 ? 32.149 -16.666 17.595 1.00 26.74 20 PRO B N 1
ATOM 1347 C CA . PRO B 1 21 ? 32.556 -17.429 18.757 1.00 27.76 20 PRO B CA 1
ATOM 1348 C C . PRO B 1 21 ? 33.215 -16.616 19.876 1.00 25.65 20 PRO B C 1
ATOM 1349 O O . PRO B 1 21 ? 33.004 -16.905 21.037 1.00 26.90 20 PRO B O 1
ATOM 1353 N N . ASP B 1 22 ? 33.977 -15.590 19.514 1.00 26.62 21 ASP B N 1
ATOM 1354 C CA . ASP B 1 22 ? 34.715 -14.810 20.498 1.00 26.51 21 ASP B CA 1
ATOM 1355 C C . ASP B 1 22 ? 33.759 -13.969 21.334 1.00 26.15 21 ASP B C 1
ATOM 1356 O O . ASP B 1 22 ? 33.918 -13.856 22.541 1.00 26.37 21 ASP B O 1
ATOM 1361 N N . ILE B 1 23 ? 32.691 -13.429 20.739 1.00 26.81 22 ILE B N 1
ATOM 1362 C CA . ILE B 1 23 ? 31.679 -12.706 21.562 1.00 27.99 22 ILE B CA 1
ATOM 1363 C C . ILE B 1 23 ? 30.956 -13.657 22.511 1.00 25.97 22 ILE B C 1
ATOM 1364 O O . ILE B 1 23 ? 30.564 -13.275 23.631 1.00 28.05 22 ILE B O 1
ATOM 1369 N N . ALA B 1 24 ? 30.746 -14.895 22.059 1.00 25.74 23 ALA B N 1
ATOM 1370 C CA . ALA B 1 24 ? 30.127 -15.918 22.905 1.00 29.42 23 ALA B CA 1
ATOM 1371 C C . ALA B 1 24 ? 31.038 -16.223 24.112 1.00 28.27 23 ALA B C 1
ATOM 1372 O O . ALA B 1 24 ? 30.531 -16.363 25.254 1.00 27.98 23 ALA B O 1
ATOM 1374 N N A LEU B 1 25 ? 32.365 -16.336 23.896 0.50 26.93 24 LEU B N 1
ATOM 1375 N N B LEU B 1 25 ? 32.324 -16.296 23.854 0.50 28.35 24 LEU B N 1
ATOM 1376 C CA A LEU B 1 25 ? 33.373 -16.440 25.005 0.50 25.41 24 LEU B CA 1
ATOM 1377 C CA B LEU B 1 25 ? 33.319 -16.467 24.881 0.50 27.66 24 LEU B CA 1
ATOM 1378 C C A LEU B 1 25 ? 33.128 -15.294 25.974 0.50 25.44 24 LEU B C 1
ATOM 1379 C C B LEU B 1 25 ? 33.316 -15.318 25.900 0.50 27.54 24 LEU B C 1
ATOM 1380 O O A LEU B 1 25 ? 32.850 -15.493 27.180 0.50 22.15 24 LEU B O 1
ATOM 1381 O O B LEU B 1 25 ? 33.465 -15.553 27.104 0.50 30.00 24 LEU B O 1
ATOM 1390 N N . GLY B 1 26 ? 33.123 -14.084 25.422 1.00 26.82 25 GLY B N 1
ATOM 1391 C CA . GLY B 1 26 ? 33.009 -12.927 26.301 1.00 26.67 25 GLY B CA 1
ATOM 1392 C C . GLY B 1 26 ? 31.732 -12.900 27.095 1.00 26.67 25 GLY B C 1
ATOM 1393 O O . GLY B 1 26 ? 31.714 -12.499 28.265 1.00 26.90 25 GLY B O 1
ATOM 1394 N N . TYR B 1 27 ? 30.647 -13.282 26.452 1.00 28.92 26 TYR B N 1
ATOM 1395 C CA . TYR B 1 27 ? 29.391 -13.323 27.087 1.00 28.29 26 TYR B CA 1
ATOM 1396 C C . TYR B 1 27 ? 29.408 -14.267 28.297 1.00 27.11 26 TYR B C 1
ATOM 1397 O O . TYR B 1 27 ? 28.927 -13.937 29.396 1.00 26.07 26 TYR B O 1
ATOM 1406 N N . ARG B 1 28 ? 30.020 -15.432 28.110 1.00 25.77 27 ARG B N 1
ATOM 1407 C CA . ARG B 1 28 ? 30.045 -16.396 29.206 1.00 28.18 27 ARG B CA 1
ATOM 1408 C C . ARG B 1 28 ? 30.979 -15.874 30.316 1.00 25.47 27 ARG B C 1
ATOM 1409 O O . ARG B 1 28 ? 30.664 -16.039 31.491 1.00 27.53 27 ARG B O 1
ATOM 1417 N N . ILE B 1 29 ? 32.146 -15.312 29.992 1.00 26.12 28 ILE B N 1
ATOM 1418 C CA . ILE B 1 29 ? 32.992 -14.747 31.026 1.00 27.73 28 ILE B CA 1
ATOM 1419 C C . ILE B 1 29 ? 32.243 -13.646 31.787 1.00 26.56 28 ILE B C 1
ATOM 1420 O O . ILE B 1 29 ? 32.290 -13.593 33.027 1.00 27.88 28 ILE B O 1
ATOM 1425 N N . ALA B 1 30 ? 31.603 -12.750 31.058 1.00 27.38 29 ALA B N 1
ATOM 1426 C CA . ALA B 1 30 ? 30.838 -11.688 31.699 1.00 28.05 29 ALA B CA 1
ATOM 1427 C C . ALA B 1 30 ? 29.755 -12.179 32.659 1.00 27.26 29 ALA B C 1
ATOM 1428 O O . ALA B 1 30 ? 29.585 -11.641 33.758 1.00 28.49 29 ALA B O 1
ATOM 1430 N N A GLN B 1 31 ? 29.005 -13.192 32.290 0.50 26.59 30 GLN B N 1
ATOM 1431 N N B GLN B 1 31 ? 29.022 -13.187 32.201 0.50 27.63 30 GLN B N 1
ATOM 1432 C CA A GLN B 1 31 ? 27.954 -13.650 33.174 0.50 28.19 30 GLN B CA 1
ATOM 1433 C CA B GLN B 1 31 ? 27.980 -13.866 32.963 0.50 28.14 30 GLN B CA 1
ATOM 1434 C C A GLN B 1 31 ? 28.557 -14.428 34.355 0.50 26.16 30 GLN B C 1
ATOM 1435 C C B GLN B 1 31 ? 28.552 -14.423 34.273 0.50 27.01 30 GLN B C 1
ATOM 1436 O O A GLN B 1 31 ? 28.032 -14.359 35.453 0.50 27.86 30 GLN B O 1
ATOM 1437 O O B GLN B 1 31 ? 27.969 -14.253 35.342 0.50 28.79 30 GLN B O 1
ATOM 1448 N N . LEU B 1 32 ? 29.664 -15.136 34.157 1.00 27.34 31 LEU B N 1
ATOM 1449 C CA . LEU B 1 32 ? 30.276 -15.789 35.300 1.00 26.72 31 LEU B CA 1
ATOM 1450 C C . LEU B 1 32 ? 30.843 -14.768 36.288 1.00 30.38 31 LEU B C 1
ATOM 1451 O O . LEU B 1 32 ? 30.759 -14.946 37.495 1.00 30.43 31 LEU B O 1
ATOM 1456 N N . ALA B 1 33 ? 31.442 -13.707 35.767 1.00 27.82 32 ALA B N 1
ATOM 1457 C CA . ALA B 1 33 ? 31.970 -12.649 36.626 1.00 28.82 32 ALA B CA 1
ATOM 1458 C C . ALA B 1 33 ? 30.796 -12.010 37.371 1.00 27.26 32 ALA B C 1
ATOM 1459 O O . ALA B 1 33 ? 30.884 -11.770 38.586 1.00 27.72 32 ALA B O 1
ATOM 1461 N N . GLN B 1 34 ? 29.663 -11.716 36.703 1.00 27.92 33 GLN B N 1
ATOM 1462 C CA . GLN B 1 34 ? 28.505 -11.107 37.340 1.00 30.91 33 GLN B CA 1
ATOM 1463 C C . GLN B 1 34 ? 28.007 -12.000 38.468 1.00 29.25 33 GLN B C 1
ATOM 1464 O O . GLN B 1 34 ? 27.732 -11.537 39.572 1.00 30.83 33 GLN B O 1
ATOM 1470 N N . ARG B 1 35 ? 28.016 -13.311 38.262 1.00 28.64 34 ARG B N 1
ATOM 1471 C CA . ARG B 1 35 ? 27.629 -14.232 39.315 1.00 30.25 34 ARG B CA 1
ATOM 1472 C C . ARG B 1 35 ? 28.614 -14.284 40.486 1.00 31.79 34 ARG B C 1
ATOM 1473 O O . ARG B 1 35 ? 28.211 -14.127 41.655 1.00 35.77 34 ARG B O 1
ATOM 1481 N N A GLU B 1 36 ? 29.891 -14.479 40.199 0.50 28.73 35 GLU B N 1
ATOM 1482 N N B GLU B 1 36 ? 29.887 -14.507 40.189 0.50 29.87 35 GLU B N 1
ATOM 1483 C CA A GLU B 1 36 ? 30.860 -14.721 41.264 0.50 28.34 35 GLU B CA 1
ATOM 1484 C CA B GLU B 1 36 ? 30.875 -14.729 41.238 0.50 30.24 35 GLU B CA 1
ATOM 1485 C C A GLU B 1 36 ? 31.353 -13.495 42.016 0.50 29.05 35 GLU B C 1
ATOM 1486 C C B GLU B 1 36 ? 31.201 -13.487 42.063 0.50 30.30 35 GLU B C 1
ATOM 1487 O O A GLU B 1 36 ? 31.896 -13.627 43.110 0.50 27.94 35 GLU B O 1
ATOM 1488 O O B GLU B 1 36 ? 31.426 -13.596 43.268 0.50 30.35 35 GLU B O 1
ATOM 1507 N N . GLY B 1 38 ? 29.588 -11.103 43.264 1.00 29.34 37 GLY B N 1
ATOM 1508 C CA . GLY B 1 38 ? 28.694 -10.720 44.349 1.00 30.27 37 GLY B CA 1
ATOM 1509 C C . GLY B 1 38 ? 28.080 -9.344 44.168 1.00 26.75 37 GLY B C 1
ATOM 1510 O O . GLY B 1 38 ? 28.156 -8.719 43.106 1.00 27.39 37 GLY B O 1
ATOM 1511 N N . ILE B 1 39 ? 27.406 -8.895 45.207 1.00 26.75 38 ILE B N 1
ATOM 1512 C CA . ILE B 1 39 ? 26.656 -7.651 45.154 1.00 28.07 38 ILE B CA 1
ATOM 1513 C C . ILE B 1 39 ? 27.619 -6.450 45.244 1.00 27.16 38 ILE B C 1
ATOM 1514 O O . ILE B 1 39 ? 28.401 -6.366 46.183 1.00 26.19 38 ILE B O 1
ATOM 1519 N N . ARG B 1 40 ? 27.480 -5.489 44.331 1.00 26.02 39 ARG B N 1
ATOM 1520 C CA A ARG B 1 40 ? 28.296 -4.283 44.356 0.50 26.61 39 ARG B CA 1
ATOM 1521 C CA B ARG B 1 40 ? 28.277 -4.258 44.359 0.50 26.60 39 ARG B CA 1
ATOM 1522 C C . ARG B 1 40 ? 28.168 -3.640 45.745 1.00 26.48 39 ARG B C 1
ATOM 1523 O O . ARG B 1 40 ? 27.083 -3.373 46.204 1.00 27.98 39 ARG B O 1
ATOM 1538 N N . PRO B 1 41 ? 29.318 -3.399 46.424 1.00 25.85 40 PRO B N 1
ATOM 1539 C CA . PRO B 1 41 ? 29.236 -3.028 47.843 1.00 26.18 40 PRO B CA 1
ATOM 1540 C C . PRO B 1 41 ? 28.829 -1.621 48.229 1.00 27.14 40 PRO B C 1
ATOM 1541 O O . PRO B 1 41 ? 28.483 -1.376 49.377 1.00 25.00 40 PRO B O 1
ATOM 1545 N N . ALA B 1 42 ? 28.887 -0.699 47.267 1.00 27.80 41 ALA B N 1
ATOM 1546 C CA . ALA B 1 42 ? 28.520 0.688 47.530 1.00 28.45 41 ALA B CA 1
ATOM 1547 C C . ALA B 1 42 ? 28.179 1.356 46.215 1.00 31.38 41 ALA B C 1
ATOM 1548 O O . ALA B 1 42 ? 28.661 0.927 45.171 1.00 29.73 41 ALA B O 1
ATOM 1550 N N . PRO B 1 43 ? 27.396 2.441 46.285 1.00 33.41 42 PRO B N 1
ATOM 1551 C CA . PRO B 1 43 ? 27.091 3.103 45.006 1.00 34.82 42 PRO B CA 1
ATOM 1552 C C . PRO B 1 43 ? 28.329 3.639 44.299 1.00 32.54 42 PRO B C 1
ATOM 1553 O O . PRO B 1 43 ? 28.334 3.683 43.100 1.00 36.29 42 PRO B O 1
ATOM 1557 N N . ASP B 1 44 ? 29.362 4.033 45.024 1.00 33.74 43 ASP B N 1
ATOM 1558 C CA . ASP B 1 44 ? 30.605 4.508 44.401 1.00 33.60 43 ASP B CA 1
ATOM 1559 C C . ASP B 1 44 ? 31.597 3.380 44.003 1.00 32.35 43 ASP B C 1
ATOM 1560 O O . ASP B 1 44 ? 32.675 3.674 43.498 1.00 35.00 43 ASP B O 1
ATOM 1563 N N . SER B 1 45 ? 31.271 2.118 44.243 1.00 28.93 44 SER B N 1
ATOM 1564 C CA . SER B 1 45 ? 32.184 1.040 43.867 1.00 28.70 44 SER B CA 1
ATOM 1565 C C . SER B 1 45 ? 32.023 0.806 42.384 1.00 30.16 44 SER B C 1
ATOM 1566 O O . SER B 1 45 ? 30.926 0.700 41.899 1.00 34.52 44 SER B O 1
ATOM 1569 N N . GLU B 1 46 ? 33.139 0.684 41.689 1.00 28.77 45 GLU B N 1
ATOM 1570 C CA . GLU B 1 46 ? 33.166 0.501 40.265 1.00 32.15 45 GLU B CA 1
ATOM 1571 C C . GLU B 1 46 ? 33.770 -0.843 39.919 1.00 28.98 45 GLU B C 1
ATOM 1572 O O . GLU B 1 46 ? 34.717 -1.278 40.573 1.00 28.17 45 GLU B O 1
ATOM 1578 N N . CYS B 1 47 ? 33.252 -1.514 38.891 1.00 29.02 46 CYS B N 1
ATOM 1579 C CA . CYS B 1 47 ? 33.848 -2.716 38.353 1.00 29.43 46 CYS B CA 1
ATOM 1580 C C . CYS B 1 47 ? 34.990 -2.315 37.418 1.00 29.74 46 CYS B C 1
ATOM 1581 O O . CYS B 1 47 ? 34.759 -1.666 36.380 1.00 31.97 46 CYS B O 1
ATOM 1584 N N . LEU B 1 48 ? 36.210 -2.692 37.754 1.00 27.98 47 LEU B N 1
ATOM 1585 C CA . LEU B 1 48 ? 37.362 -2.555 36.893 1.00 28.64 47 LEU B CA 1
ATOM 1586 C C . LEU B 1 48 ? 37.728 -3.925 36.348 1.00 29.21 47 LEU B C 1
ATOM 1587 O O . LEU B 1 48 ? 37.626 -4.947 37.052 1.00 28.79 47 LEU B O 1
ATOM 1592 N N . VAL B 1 49 ? 38.146 -3.966 35.084 1.00 27.38 48 VAL B N 1
ATOM 1593 C CA . VAL B 1 49 ? 38.488 -5.201 34.456 1.00 28.56 48 VAL B CA 1
ATOM 1594 C C . VAL B 1 49 ? 39.832 -5.025 33.762 1.00 28.88 48 VAL B C 1
ATOM 1595 O O . VAL B 1 49 ? 40.030 -4.089 32.991 1.00 30.19 48 VAL B O 1
ATOM 1599 N N . LYS B 1 50 ? 40.734 -5.961 34.004 1.00 28.35 49 LYS B N 1
ATOM 1600 C CA . LYS B 1 50 ? 41.989 -6.007 33.287 1.00 28.56 49 LYS B CA 1
ATOM 1601 C C . LYS B 1 50 ? 41.942 -7.260 32.390 1.00 27.74 49 LYS B C 1
ATOM 1602 O O . LYS B 1 50 ? 41.790 -8.380 32.871 1.00 29.77 49 LYS B O 1
ATOM 1608 N N . ALA B 1 51 ? 42.099 -7.049 31.093 1.00 27.45 50 ALA B N 1
ATOM 1609 C CA . ALA B 1 51 ? 42.014 -8.101 30.061 1.00 27.74 50 ALA B CA 1
ATOM 1610 C C . ALA B 1 51 ? 43.376 -8.240 29.424 1.00 27.71 50 ALA B C 1
ATOM 1611 O O . ALA B 1 51 ? 44.080 -7.251 29.118 1.00 28.85 50 ALA B O 1
ATOM 1613 N N . TYR B 1 52 ? 43.806 -9.478 29.205 1.00 28.16 51 TYR B N 1
ATOM 1614 C CA . TYR B 1 52 ? 45.133 -9.751 28.687 1.00 28.06 51 TYR B CA 1
ATOM 1615 C C . TYR B 1 52 ? 45.162 -9.995 27.184 1.00 25.26 51 TYR B C 1
ATOM 1616 O O . TYR B 1 52 ? 46.206 -10.291 26.606 1.00 28.18 51 TYR B O 1
ATOM 1625 N N . THR B 1 53 ? 44.022 -9.795 26.542 1.00 25.12 52 THR B N 1
ATOM 1626 C CA . THR B 1 53 ? 43.999 -9.680 25.084 1.00 25.97 52 THR B CA 1
ATOM 1627 C C . THR B 1 53 ? 42.821 -8.834 24.625 1.00 27.58 52 THR B C 1
ATOM 1628 O O . THR B 1 53 ? 41.766 -8.829 25.259 1.00 26.59 52 THR B O 1
ATOM 1632 N N . GLN B 1 54 ? 42.977 -8.176 23.467 1.00 25.09 53 GLN B N 1
ATOM 1633 C CA . GLN B 1 54 ? 41.856 -7.419 22.889 1.00 26.20 53 GLN B CA 1
ATOM 1634 C C . GLN B 1 54 ? 41.241 -8.302 21.822 1.00 26.08 53 GLN B C 1
ATOM 1635 O O . GLN B 1 54 ? 41.906 -8.678 20.839 1.00 27.13 53 GLN B O 1
ATOM 1641 N N . SER B 1 55 ? 39.976 -8.604 22.016 1.00 26.71 54 SER B N 1
ATOM 1642 C CA . SER B 1 55 ? 39.197 -9.377 21.063 1.00 27.19 54 SER B CA 1
ATOM 1643 C C . SER B 1 55 ? 37.737 -9.063 21.204 1.00 27.53 54 SER B C 1
ATOM 1644 O O . SER B 1 55 ? 37.329 -8.318 22.115 1.00 27.01 54 SER B O 1
ATOM 1647 N N . CYS B 1 56 ? 36.901 -9.671 20.374 1.00 27.12 55 CYS B N 1
ATOM 1648 C CA . CYS B 1 56 ? 35.486 -9.397 20.415 1.00 26.31 55 CYS B CA 1
ATOM 1649 C C . CYS B 1 56 ? 34.891 -9.485 21.816 1.00 26.74 55 CYS B C 1
ATOM 1650 O O . CYS B 1 56 ? 34.004 -8.695 22.201 1.00 26.20 55 CYS B O 1
ATOM 1653 N N . ALA B 1 57 ? 35.331 -10.495 22.555 1.00 25.93 56 ALA B N 1
ATOM 1654 C CA . ALA B 1 57 ? 34.889 -10.798 23.921 1.00 25.70 56 ALA B CA 1
ATOM 1655 C C . ALA B 1 57 ? 34.741 -9.552 24.800 1.00 26.49 56 ALA B C 1
ATOM 1656 O O . ALA B 1 57 ? 33.878 -9.471 25.619 1.00 28.20 56 ALA B O 1
ATOM 1658 N N . LEU B 1 58 ? 35.613 -8.585 24.611 1.00 25.36 57 LEU B N 1
ATOM 1659 C CA . LEU B 1 58 ? 35.616 -7.386 25.460 1.00 25.05 57 LEU B CA 1
ATOM 1660 C C . LEU B 1 58 ? 34.333 -6.621 25.392 1.00 28.87 57 LEU B C 1
ATOM 1661 O O . LEU B 1 58 ? 33.925 -5.979 26.364 1.00 28.99 57 LEU B O 1
ATOM 1666 N N . ASP B 1 59 ? 33.667 -6.705 24.260 1.00 25.52 58 ASP B N 1
ATOM 1667 C CA . ASP B 1 59 ? 32.398 -5.986 24.119 1.00 25.42 58 ASP B CA 1
ATOM 1668 C C . ASP B 1 59 ? 31.333 -6.506 25.062 1.00 27.42 58 ASP B C 1
ATOM 1669 O O . ASP B 1 59 ? 30.458 -5.759 25.517 1.00 27.43 58 ASP B O 1
ATOM 1674 N N . ALA B 1 60 ? 31.337 -7.814 25.307 1.00 27.13 59 ALA B N 1
ATOM 1675 C CA . ALA B 1 60 ? 30.402 -8.372 26.242 1.00 28.80 59 ALA B CA 1
ATOM 1676 C C . ALA B 1 60 ? 30.632 -7.879 27.678 1.00 27.87 59 ALA B C 1
ATOM 1677 O O . ALA B 1 60 ? 29.673 -7.596 28.427 1.00 27.90 59 ALA B O 1
ATOM 1679 N N . ILE B 1 61 ? 31.898 -7.758 28.008 1.00 27.46 60 ILE B N 1
ATOM 1680 C CA . ILE B 1 61 ? 32.337 -7.247 29.319 1.00 27.90 60 ILE B CA 1
ATOM 1681 C C . ILE B 1 61 ? 31.892 -5.772 29.442 1.00 27.79 60 ILE B C 1
ATOM 1682 O O . ILE B 1 61 ? 31.295 -5.357 30.436 1.00 27.19 60 ILE B O 1
ATOM 1687 N N . GLN B 1 62 ? 32.163 -4.971 28.411 1.00 25.14 61 GLN B N 1
ATOM 1688 C CA . GLN B 1 62 ? 31.705 -3.568 28.455 1.00 26.67 61 GLN B CA 1
ATOM 1689 C C . GLN B 1 62 ? 30.209 -3.409 28.719 1.00 26.41 61 GLN B C 1
ATOM 1690 O O . GLN B 1 62 ? 29.818 -2.580 29.552 1.00 27.12 61 GLN B O 1
ATOM 1696 N N . VAL B 1 63 ? 29.357 -4.173 28.007 1.00 25.38 62 VAL B N 1
ATOM 1697 C CA . VAL B 1 63 ? 27.922 -4.101 28.070 1.00 25.41 62 VAL B CA 1
ATOM 1698 C C . VAL B 1 63 ? 27.415 -4.687 29.403 1.00 27.96 62 VAL B C 1
ATOM 1699 O O . VAL B 1 63 ? 26.600 -4.047 30.077 1.00 30.53 62 VAL B O 1
ATOM 1703 N N . LEU B 1 64 ? 27.893 -5.858 29.812 1.00 27.94 63 LEU B N 1
ATOM 1704 C CA . LEU B 1 64 ? 27.244 -6.555 30.913 1.00 30.49 63 LEU B CA 1
ATOM 1705 C C . LEU B 1 64 ? 27.892 -6.264 32.230 1.00 29.31 63 LEU B C 1
ATOM 1706 O O . LEU B 1 64 ? 27.165 -6.154 33.223 1.00 29.70 63 LEU B O 1
ATOM 171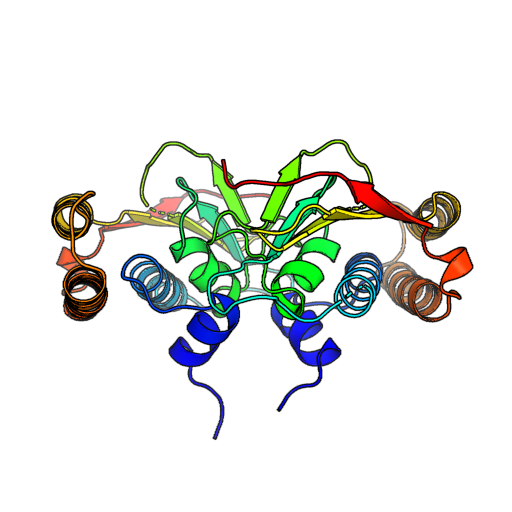1 N N . ASN B 1 65 ? 29.217 -6.110 32.258 1.00 28.29 64 ASN B N 1
ATOM 1712 C CA . ASN B 1 65 ? 29.856 -5.792 33.502 1.00 29.11 64 ASN B CA 1
ATOM 1713 C C . ASN B 1 65 ? 30.054 -4.300 33.730 1.00 31.22 64 ASN B C 1
ATOM 1714 O O . ASN B 1 65 ? 30.514 -3.904 34.777 1.00 30.42 64 ASN B O 1
ATOM 1719 N N A LYS B 1 66 ? 29.686 -3.499 32.733 0.50 31.19 65 LYS B N 1
ATOM 1720 N N B LYS B 1 66 ? 29.644 -3.489 32.763 0.50 30.97 65 LYS B N 1
ATOM 1721 C CA A LYS B 1 66 ? 29.723 -2.023 32.802 0.50 32.51 65 LYS B CA 1
ATOM 1722 C CA B LYS B 1 66 ? 29.773 -2.035 32.876 0.50 32.56 65 LYS B CA 1
ATOM 1723 C C A LYS B 1 66 ? 31.118 -1.377 32.827 0.50 30.26 65 LYS B C 1
ATOM 1724 C C B LYS B 1 66 ? 31.174 -1.623 33.250 0.50 30.98 65 LYS B C 1
ATOM 1725 O O A LYS B 1 66 ? 31.253 -0.167 33.021 0.50 30.54 65 LYS B O 1
ATOM 1726 O O B LYS B 1 66 ? 31.369 -0.929 34.266 0.50 32.01 65 LYS B O 1
ATOM 1732 N N . ALA B 1 67 ? 32.141 -2.155 32.526 1.00 27.61 66 ALA B N 1
ATOM 1733 C CA . ALA B 1 67 ? 33.498 -1.728 32.619 1.00 26.52 66 ALA B CA 1
ATOM 1734 C C . ALA B 1 67 ? 33.920 -1.318 31.211 1.00 26.61 66 ALA B C 1
ATOM 1735 O O . ALA B 1 67 ? 34.243 -2.161 30.384 1.00 27.52 66 ALA B O 1
ATOM 1737 N N . THR B 1 68 ? 33.885 -0.018 30.953 1.00 27.23 67 THR B N 1
ATOM 1738 C CA . THR B 1 68 ? 34.026 0.504 29.593 1.00 24.72 67 THR B CA 1
ATOM 1739 C C . THR B 1 68 ? 35.357 1.174 29.398 1.00 24.91 67 THR B C 1
ATOM 1740 O O . THR B 1 68 ? 36.006 1.642 30.339 1.00 26.00 67 THR B O 1
ATOM 1744 N N . ILE B 1 69 ? 35.729 1.276 28.131 1.00 23.92 68 ILE B N 1
ATOM 1745 C CA A ILE B 1 69 ? 36.993 1.926 27.807 0.50 23.10 68 ILE B CA 1
ATOM 1746 C CA B ILE B 1 69 ? 36.978 1.944 27.793 0.50 24.65 68 ILE B CA 1
ATOM 1747 C C . ILE B 1 69 ? 36.909 3.438 28.120 1.00 23.47 68 ILE B C 1
ATOM 1748 O O . ILE B 1 69 ? 37.917 4.062 28.533 1.00 24.63 68 ILE B O 1
ATOM 1757 N N . GLY B 1 70 ? 35.746 4.048 27.883 1.00 26.09 69 GLY B N 1
ATOM 1758 C CA . GLY B 1 70 ? 35.586 5.485 28.112 1.00 25.75 69 GLY B CA 1
ATOM 1759 C C . GLY B 1 70 ? 35.795 5.877 29.563 1.00 25.68 69 GLY B C 1
ATOM 1760 O O . GLY B 1 70 ? 36.295 6.951 29.849 1.00 27.56 69 GLY B O 1
ATOM 1761 N N . ARG B 1 71 ? 35.436 4.972 30.465 1.00 24.99 70 ARG B N 1
ATOM 1762 C CA . ARG B 1 71 ? 35.573 5.197 31.904 1.00 27.21 70 ARG B CA 1
ATOM 1763 C C . ARG B 1 71 ? 36.969 4.831 32.453 1.00 28.52 70 ARG B C 1
ATOM 1764 O O . ARG B 1 71 ? 37.181 4.898 33.664 1.00 28.41 70 ARG B O 1
ATOM 1772 N N . HIS B 1 72 ? 37.899 4.408 31.586 1.00 27.01 71 HIS B N 1
ATOM 1773 C CA . HIS B 1 72 ? 39.195 3.837 32.004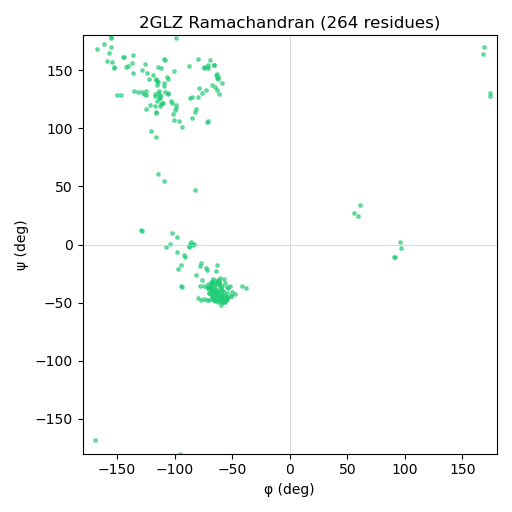 1.00 26.53 71 HIS B CA 1
ATOM 1774 C C . HIS B 1 72 ? 38.980 2.648 32.949 1.00 27.84 71 HIS B C 1
ATOM 1775 O O . HIS B 1 72 ? 39.856 2.303 33.730 1.00 29.43 71 HIS B O 1
ATOM 1782 N N . ALA B 1 73 ? 37.836 1.974 32.820 1.00 27.55 72 ALA B N 1
ATOM 1783 C CA . ALA B 1 73 ? 37.506 0.852 33.712 1.00 27.94 72 ALA B CA 1
ATOM 1784 C C . ALA B 1 73 ? 37.842 -0.491 33.085 1.00 30.45 72 ALA B C 1
ATOM 1785 O O . ALA B 1 73 ? 37.943 -1.502 33.785 1.00 30.02 72 ALA B O 1
ATOM 1787 N N . LEU B 1 74 ? 37.953 -0.503 31.762 1.00 29.98 73 LEU B N 1
ATOM 1788 C CA . LEU B 1 74 ? 38.483 -1.645 31.026 1.00 30.38 73 LEU B CA 1
ATOM 1789 C C . LEU B 1 74 ? 39.880 -1.313 30.635 1.00 30.76 73 LEU B C 1
ATOM 1790 O O . LEU B 1 74 ? 40.129 -0.326 29.939 1.00 30.34 73 LEU B O 1
ATOM 1795 N N . ILE B 1 75 ? 40.783 -2.157 31.092 1.00 28.38 74 ILE B N 1
ATOM 1796 C CA . ILE B 1 75 ? 42.191 -1.984 30.992 1.00 30.36 74 ILE B CA 1
ATOM 1797 C C . ILE B 1 75 ? 42.717 -3.136 30.132 1.00 31.96 74 ILE B C 1
ATOM 1798 O O . ILE B 1 75 ? 42.540 -4.295 30.484 1.00 32.22 74 ILE B O 1
ATOM 1803 N N . ILE B 1 76 ? 43.327 -2.831 29.004 1.00 30.16 75 ILE B N 1
ATOM 1804 C CA . ILE B 1 76 ? 43.919 -3.871 28.168 1.00 28.34 75 ILE B CA 1
ATOM 1805 C C . ILE B 1 76 ? 45.412 -3.924 28.315 1.00 27.81 75 ILE B C 1
ATOM 1806 O O . ILE B 1 76 ? 46.139 -2.919 28.118 1.00 30.28 75 ILE B O 1
ATOM 1811 N N . GLU B 1 77 ? 45.901 -5.094 28.680 1.00 28.42 76 GLU B N 1
ATOM 1812 C CA . GLU B 1 77 ? 47.337 -5.377 28.664 1.00 33.05 76 GLU B CA 1
ATOM 1813 C C . GLU B 1 77 ? 47.560 -6.488 27.648 1.00 32.74 76 GLU B C 1
ATOM 1814 O O . GLU B 1 77 ? 47.394 -7.671 27.961 1.00 30.66 76 GLU B O 1
ATOM 1820 N N . GLU B 1 78 ? 47.846 -6.113 26.405 1.00 29.46 77 GLU B N 1
ATOM 1821 C CA . GLU B 1 78 ? 47.866 -7.080 25.314 1.00 26.24 77 GLU B CA 1
ATOM 1822 C C . GLU B 1 78 ? 49.080 -8.044 25.407 1.00 26.88 77 GLU B C 1
ATOM 1823 O O . GLU B 1 78 ? 50.269 -7.682 25.188 1.00 30.31 77 GLU B O 1
ATOM 1829 N N . THR B 1 79 ? 48.747 -9.263 25.806 1.00 28.62 78 THR B N 1
ATOM 1830 C CA . THR B 1 79 ? 49.701 -10.359 25.899 1.00 29.59 78 THR B CA 1
ATOM 1831 C C . THR B 1 79 ? 49.205 -11.600 25.183 1.00 31.56 78 THR B C 1
ATOM 1832 O O . THR B 1 79 ? 49.767 -12.671 25.344 1.00 31.89 78 THR B O 1
ATOM 1836 N N . HIS B 1 80 ? 48.151 -11.458 24.375 1.00 29.28 79 HIS B N 1
ATOM 1837 C CA . HIS B 1 80 ? 47.608 -12.573 23.602 1.00 30.76 79 HIS B CA 1
ATOM 1838 C C . HIS B 1 80 ? 47.102 -13.717 24.496 1.00 33.96 79 HIS B C 1
ATOM 1839 O O . HIS B 1 80 ? 47.183 -14.879 24.119 1.00 33.79 79 HIS B O 1
ATOM 1846 N N . ARG B 1 81 ? 46.574 -13.365 25.660 1.00 30.01 80 ARG B N 1
ATOM 1847 C CA A ARG B 1 81 ? 46.034 -14.329 26.622 0.50 29.43 80 ARG B CA 1
ATOM 1848 C CA B ARG B 1 81 ? 46.043 -14.344 26.624 0.50 29.84 80 ARG B CA 1
ATOM 1849 C C . ARG B 1 81 ? 44.586 -14.059 26.964 1.00 30.77 80 ARG B C 1
ATOM 1850 O O . ARG B 1 81 ? 44.223 -12.930 27.296 1.00 31.31 80 ARG B O 1
ATOM 1865 N N . TYR B 1 82 ? 43.762 -15.095 26.916 1.00 28.68 81 TYR B N 1
ATOM 1866 C CA . TYR B 1 82 ? 42.349 -15.000 27.258 1.00 29.28 81 TYR B CA 1
ATOM 1867 C C . TYR B 1 82 ? 42.175 -15.147 28.770 1.00 30.05 81 TYR B C 1
ATOM 1868 O O . TYR B 1 82 ? 41.642 -16.137 29.282 1.00 29.17 81 TYR B O 1
ATOM 1890 N N . TYR B 1 84 ? 41.145 -12.723 32.270 1.00 26.06 83 TYR B N 1
ATOM 1891 C CA . TYR B 1 84 ? 40.403 -11.533 32.672 1.00 27.22 83 TYR B CA 1
ATOM 1892 C C . TYR B 1 84 ? 40.419 -11.430 34.200 1.00 28.63 83 TYR B C 1
ATOM 1893 O O . TYR B 1 84 ? 40.081 -12.411 34.880 1.00 29.22 83 TYR B O 1
ATOM 1902 N N . GLN B 1 85 ? 40.766 -10.250 34.729 1.00 28.03 84 GLN B N 1
ATOM 1903 C CA . GLN B 1 85 ? 40.723 -9.953 36.177 1.00 27.45 84 GLN B CA 1
ATOM 1904 C C . GLN B 1 85 ? 39.646 -8.898 36.436 1.00 27.67 84 GLN B C 1
ATOM 1905 O O . GLN B 1 85 ? 39.621 -7.841 35.775 1.00 29.79 84 GLN B O 1
ATOM 1911 N N . PHE B 1 86 ? 38.736 -9.206 37.338 1.00 26.52 85 PHE B N 1
ATOM 1912 C CA . PHE B 1 86 ? 37.636 -8.333 37.704 1.00 24.93 85 PHE B CA 1
ATOM 1913 C C . PHE B 1 86 ? 37.772 -7.880 39.139 1.00 26.78 85 PHE B C 1
ATOM 1914 O O . PHE B 1 86 ? 38.135 -8.676 40.020 1.00 27.79 85 PHE B O 1
ATOM 1922 N N . HIS B 1 87 ? 37.469 -6.610 39.395 1.00 26.86 86 HIS B N 1
ATOM 1923 C CA . HIS B 1 87 ? 37.643 -6.027 40.743 1.00 26.66 86 HIS B CA 1
ATOM 1924 C C . HIS B 1 87 ? 36.564 -4.985 40.992 1.00 27.14 86 HIS B C 1
ATOM 1925 O O . HIS B 1 87 ? 36.426 -4.038 40.223 1.00 28.32 86 HIS B O 1
ATOM 1932 N N . PHE B 1 88 ? 35.868 -5.093 42.098 1.00 25.32 87 PHE B N 1
ATOM 1933 C CA . PHE B 1 88 ? 35.055 -3.973 42.576 1.00 25.54 87 PHE B CA 1
ATOM 1934 C C . PHE B 1 88 ? 35.957 -3.073 43.436 1.00 25.45 87 PHE B C 1
ATOM 1935 O O . PHE B 1 88 ? 36.531 -3.513 44.437 1.00 24.05 87 PHE B O 1
ATOM 1943 N N . THR B 1 89 ? 36.005 -1.799 43.107 1.00 26.09 88 THR B N 1
ATOM 1944 C CA . THR B 1 89 ? 36.849 -0.894 43.885 1.00 26.56 88 THR B CA 1
ATOM 1945 C C . THR B 1 89 ? 36.372 -0.833 45.327 1.00 26.75 88 THR B C 1
ATOM 1946 O O . THR B 1 89 ? 35.175 -0.891 45.618 1.00 25.65 88 THR B O 1
ATOM 1950 N N . GLY B 1 90 ? 37.317 -0.718 46.245 1.00 26.35 89 GLY B N 1
ATOM 1951 C CA . GLY B 1 90 ? 37.019 -0.745 47.660 1.00 25.85 89 GLY B CA 1
ATOM 1952 C C . GLY B 1 90 ? 37.053 -2.122 48.299 1.00 22.98 89 GLY B C 1
ATOM 1953 O O . GLY B 1 90 ? 37.030 -2.208 49.522 1.00 24.50 89 GLY B O 1
ATOM 1954 N N . THR B 1 91 ? 37.128 -3.178 47.481 1.00 24.39 90 THR B N 1
ATOM 1955 C CA . THR B 1 91 ? 37.216 -4.534 47.989 1.00 23.45 90 THR B CA 1
ATOM 1956 C C . THR B 1 91 ? 38.667 -5.012 47.984 1.00 25.15 90 THR B C 1
ATOM 1957 O O . THR B 1 91 ? 39.580 -4.282 47.554 1.00 24.69 90 THR B O 1
ATOM 1961 N N . GLN B 1 92 ? 38.860 -6.232 48.470 1.00 22.49 91 GLN B N 1
ATOM 1962 C CA . GLN B 1 92 ? 40.168 -6.856 48.653 1.00 21.89 91 GLN B CA 1
ATOM 1963 C C . GLN B 1 92 ? 40.493 -7.895 47.605 1.00 23.12 91 GLN B C 1
ATOM 1964 O O . GLN B 1 92 ? 41.551 -8.526 47.703 1.00 24.80 91 GLN B O 1
ATOM 1970 N N . ASP B 1 93 ? 39.593 -8.114 46.646 1.00 25.45 92 ASP B N 1
ATOM 1971 C CA . ASP B 1 93 ? 39.602 -9.319 45.841 1.00 25.67 92 ASP B CA 1
ATOM 1972 C C . ASP B 1 93 ? 39.717 -9.065 44.351 1.00 24.89 92 ASP B C 1
ATOM 1973 O O . ASP B 1 93 ? 39.093 -8.164 43.846 1.00 25.21 92 ASP B O 1
ATOM 1978 N N . ILE B 1 94 ? 40.467 -9.925 43.655 1.00 24.45 93 ILE B N 1
ATOM 1979 C CA . ILE B 1 94 ? 40.422 -10.033 42.208 1.00 24.75 93 ILE B CA 1
ATOM 1980 C C . ILE B 1 94 ? 39.726 -11.365 41.840 1.00 25.14 93 ILE B C 1
ATOM 1981 O O . ILE B 1 94 ? 40.077 -12.426 42.404 1.00 26.23 93 ILE B O 1
ATOM 1986 N N . HIS B 1 95 ? 38.758 -11.307 40.930 1.00 25.94 94 HIS B N 1
ATOM 1987 C CA . HIS B 1 95 ? 38.095 -12.485 40.375 1.00 25.81 94 HIS B CA 1
ATOM 1988 C C . HIS B 1 95 ? 38.711 -12.754 39.006 1.00 25.92 94 HIS B C 1
ATOM 1989 O O . HIS B 1 95 ? 38.546 -11.949 38.106 1.00 25.73 94 HIS B O 1
ATOM 1996 N N . GLN B 1 96 ? 39.531 -13.802 38.916 1.00 26.95 95 GLN B N 1
ATOM 1997 C CA . GLN B 1 96 ? 40.316 -14.094 37.737 1.00 27.55 95 GLN B CA 1
ATOM 1998 C C . GLN B 1 96 ? 39.726 -15.270 36.977 1.00 26.11 95 GLN B C 1
ATOM 1999 O O . GLN B 1 96 ? 39.483 -16.336 37.559 1.00 28.25 95 GLN B O 1
ATOM 2005 N N . PHE B 1 97 ? 39.530 -15.077 35.681 1.00 26.61 96 PHE B N 1
ATOM 2006 C CA . PHE B 1 97 ? 39.010 -16.127 34.802 1.00 25.69 96 PHE B CA 1
ATOM 2007 C C . PHE B 1 97 ? 39.954 -16.356 33.643 1.00 29.04 96 PHE B C 1
ATOM 2008 O O . PHE B 1 97 ? 40.328 -15.393 32.974 1.00 28.56 96 PHE B O 1
ATOM 2016 N N . THR B 1 98 ? 40.340 -17.612 33.407 1.00 27.22 97 THR B N 1
ATOM 2017 C CA . THR B 1 98 ? 41.205 -17.968 32.304 1.00 29.60 97 THR B CA 1
ATOM 2018 C C . THR B 1 98 ? 40.483 -18.969 31.416 1.00 27.75 97 THR B C 1
ATOM 2019 O O . THR B 1 98 ? 40.120 -20.040 31.877 1.00 27.10 97 THR B O 1
ATOM 2023 N N . VAL B 1 99 ? 40.287 -18.617 30.147 1.00 28.28 98 VAL B N 1
ATOM 2024 C CA . VAL B 1 99 ? 39.602 -19.534 29.223 1.00 27.06 98 VAL B CA 1
ATOM 2025 C C . VAL B 1 99 ? 40.461 -20.735 28.987 1.00 26.84 98 VAL B C 1
ATOM 2026 O O . VAL B 1 99 ? 41.650 -20.623 28.764 1.00 26.37 98 VAL B O 1
ATOM 2030 N N . SER B 1 100 ? 39.876 -21.919 28.976 1.00 24.45 99 SER B N 1
ATOM 2031 C CA A SER B 1 100 ? 40.664 -23.118 28.823 0.50 26.47 99 SER B CA 1
ATOM 2032 C CA B SER B 1 100 ? 40.607 -23.170 28.775 0.50 26.72 99 SER B CA 1
ATOM 2033 C C . SER B 1 100 ? 41.431 -23.140 27.499 1.00 24.77 99 SER B C 1
ATOM 2034 O O . SER B 1 100 ? 40.879 -22.878 26.434 1.00 25.63 99 SER B O 1
ATOM 2039 N N . PRO B 1 101 ? 42.755 -23.466 27.574 1.00 25.17 100 PRO B N 1
ATOM 2040 C CA . PRO B 1 101 ? 43.508 -23.555 26.317 1.00 25.42 100 PRO B CA 1
ATOM 2041 C C . PRO B 1 101 ? 42.947 -24.546 25.275 1.00 26.39 100 PRO B C 1
ATOM 2042 O O . PRO B 1 101 ? 43.081 -24.315 24.075 1.00 27.35 100 PRO B O 1
ATOM 2046 N N . ALA B 1 102 ? 42.294 -25.616 25.733 1.00 24.84 101 ALA B N 1
ATOM 2047 C CA . ALA B 1 102 ? 41.715 -26.594 24.815 1.00 24.65 101 ALA B CA 1
ATOM 2048 C C . ALA B 1 102 ? 40.560 -25.999 24.040 1.00 25.78 101 ALA B C 1
ATOM 2049 O O . ALA B 1 102 ? 40.360 -26.352 22.877 1.00 27.49 101 ALA B O 1
ATOM 2051 N N . VAL B 1 103 ? 39.839 -25.082 24.669 1.00 27.03 102 VAL B N 1
ATOM 2052 C CA . VAL B 1 103 ? 38.743 -24.384 24.009 1.00 25.87 102 VAL B CA 1
ATOM 2053 C C . VAL B 1 103 ? 39.248 -23.477 22.897 1.00 26.80 102 VAL B C 1
ATOM 2054 O O . VAL B 1 103 ? 38.714 -23.457 21.784 1.00 26.73 102 VAL B O 1
ATOM 2058 N N . LEU B 1 104 ? 40.308 -22.726 23.197 1.00 26.47 103 LEU B N 1
ATOM 2059 C CA . LEU B 1 104 ? 40.935 -21.860 22.209 1.00 27.50 103 LEU B CA 1
ATO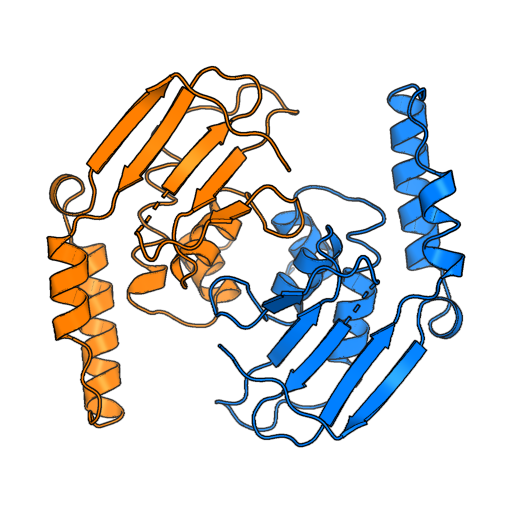M 2060 C C . LEU B 1 104 ? 41.530 -22.662 21.075 1.00 27.62 103 LEU B C 1
ATOM 2061 O O . LEU B 1 104 ? 41.391 -22.300 19.917 1.00 29.16 103 LEU B O 1
ATOM 2066 N N . ASP B 1 105 ? 42.146 -23.780 21.401 1.00 27.12 104 ASP B N 1
ATOM 2067 C CA . ASP B 1 105 ? 42.725 -24.658 20.384 1.00 26.68 104 ASP B CA 1
ATOM 2068 C C . ASP B 1 105 ? 41.631 -25.138 19.426 1.00 29.26 104 ASP B C 1
ATOM 2069 O O . ASP B 1 105 ? 41.796 -25.094 18.208 1.00 30.33 104 ASP B O 1
ATOM 2074 N N . HIS B 1 106 ? 40.502 -25.578 19.973 1.00 26.40 105 HIS B N 1
ATOM 2075 C CA . HIS B 1 106 ? 39.461 -26.099 19.132 1.00 27.76 105 HIS B CA 1
ATOM 2076 C C . HIS B 1 106 ? 38.885 -25.017 18.238 1.00 26.68 105 HIS B C 1
ATOM 2077 O O . HIS B 1 106 ? 38.645 -25.254 17.063 1.00 28.58 105 HIS B O 1
ATOM 2084 N N . LEU B 1 107 ? 38.631 -23.835 18.788 1.00 27.73 106 LEU B N 1
ATOM 2085 C CA . LEU B 1 107 ? 38.157 -22.693 17.996 1.00 27.33 106 LEU B CA 1
ATOM 2086 C C . LEU B 1 107 ? 39.112 -22.347 16.847 1.00 29.78 106 LEU B C 1
ATOM 2087 O O . LEU B 1 107 ? 38.681 -22.061 15.736 1.00 31.13 106 LEU B O 1
ATOM 2092 N N . GLU B 1 108 ? 40.406 -22.397 17.118 1.00 31.80 107 GLU B N 1
ATOM 2093 C CA . GLU B 1 108 ? 41.393 -22.197 16.052 1.00 37.01 107 GLU B CA 1
ATOM 2094 C C . GLU B 1 108 ? 41.271 -23.231 14.916 1.00 35.82 107 GLU B C 1
ATOM 2095 O O . GLU B 1 108 ? 41.434 -22.878 13.743 1.00 38.37 107 GLU B O 1
ATOM 2101 N N . THR B 1 109 ? 40.966 -24.490 15.236 1.00 34.78 108 THR B N 1
ATOM 2102 C CA . THR B 1 109 ? 40.771 -25.504 14.183 1.00 33.75 108 THR B CA 1
ATOM 2103 C C . THR B 1 109 ? 39.583 -25.185 13.257 1.00 36.55 108 THR B C 1
ATOM 2104 O O . THR B 1 109 ? 39.501 -25.755 12.168 1.00 37.36 108 THR B O 1
ATOM 2108 N N . LEU B 1 110 ? 38.673 -24.300 13.676 1.00 37.72 109 LEU B N 1
ATOM 2109 C CA . LEU B 1 110 ? 37.507 -23.929 12.864 1.00 38.97 109 LEU B CA 1
ATOM 2110 C C . LEU B 1 110 ? 37.793 -22.777 11.901 1.00 42.70 109 LEU B C 1
ATOM 2111 O O . LEU B 1 110 ? 36.920 -22.365 11.134 1.00 42.88 109 LEU B O 1
ATOM 2116 N N . ARG B 1 111 ? 39.005 -22.243 11.939 1.00 45.21 110 ARG B N 1
ATOM 2117 C CA . ARG B 1 111 ? 39.371 -21.162 11.042 1.00 48.19 110 ARG B CA 1
ATOM 2118 C C . ARG B 1 111 ? 40.428 -21.651 10.067 1.00 50.47 110 ARG B C 1
ATOM 2119 O O . ARG B 1 111 ? 41.424 -22.246 10.463 1.00 51.44 110 ARG B O 1
ATOM 2127 N N . HIS B 1 112 ? 40.176 -21.442 8.784 1.00 53.63 111 HIS B N 1
ATOM 2128 C CA . HIS B 1 112 ? 41.128 -21.811 7.748 1.00 55.22 111 HIS B CA 1
ATOM 2129 C C . HIS B 1 112 ? 41.177 -20.669 6.766 1.00 57.35 111 HIS B C 1
ATOM 2130 O O . HIS B 1 112 ? 40.162 -20.004 6.524 1.00 56.42 111 HIS B O 1
ATOM 2132 N N . PRO B 1 113 ? 42.352 -20.460 6.162 1.00 60.26 112 PRO B N 1
ATOM 2133 C CA . PRO B 1 113 ? 42.594 -19.202 5.462 1.00 60.81 112 PRO B CA 1
ATOM 2134 C C . PRO B 1 113 ? 41.763 -19.112 4.174 1.00 60.07 112 PRO B C 1
ATOM 2135 O O . PRO B 1 113 ? 41.254 -18.030 3.847 1.00 61.04 112 PRO B O 1
ATOM 2139 N N . ASP B 1 114 ? 41.614 -20.247 3.482 1.00 57.41 113 ASP B N 1
ATOM 2140 C CA . ASP B 1 114 ? 40.909 -20.308 2.209 1.00 56.38 113 ASP B CA 1
ATOM 2141 C C . ASP B 1 114 ? 39.642 -21.145 2.330 1.00 55.15 113 ASP B C 1
ATOM 2142 O O . ASP B 1 114 ? 39.512 -22.178 1.682 1.00 54.47 113 ASP B O 1
ATOM 2143 N N . LEU B 1 115 ? 38.726 -20.715 3.195 1.00 54.58 114 LEU B N 1
ATOM 2144 C CA . LEU B 1 115 ? 37.378 -21.277 3.228 1.00 52.71 114 LEU B CA 1
ATOM 2145 C C . LEU B 1 115 ? 36.523 -20.511 2.237 1.00 51.14 114 LEU B C 1
ATOM 2146 O O . LEU B 1 115 ? 36.783 -19.336 1.944 1.00 49.16 114 LEU B O 1
ATOM 2151 N N . SER B 1 116 ? 35.489 -21.172 1.734 1.00 50.36 115 SER B N 1
ATOM 2152 C CA . SER B 1 116 ? 34.428 -20.462 1.038 1.00 50.31 115 SER B CA 1
ATOM 2153 C C . SER B 1 116 ? 33.719 -19.579 2.057 1.00 49.13 115 SER B C 1
ATOM 2154 O O . SER B 1 116 ? 33.754 -19.873 3.249 1.00 45.74 115 SER B O 1
ATOM 2157 N N . PRO B 1 117 ? 33.089 -18.489 1.598 1.00 48.69 116 PRO B N 1
ATOM 2158 C CA . PRO B 1 117 ? 32.266 -17.721 2.540 1.00 48.65 116 PRO B CA 1
ATOM 2159 C C . PRO B 1 117 ? 31.172 -18.562 3.215 1.00 46.92 116 PRO B C 1
ATOM 2160 O O . PRO B 1 117 ? 30.863 -18.323 4.373 1.00 46.34 116 PRO B O 1
ATOM 2164 N N . ARG B 1 118 ? 30.626 -19.544 2.508 1.00 44.92 117 ARG B N 1
ATOM 2165 C CA . ARG B 1 118 ? 29.604 -20.441 3.070 1.00 44.18 117 ARG B CA 1
ATOM 2166 C C . ARG B 1 118 ? 30.176 -21.400 4.120 1.00 43.00 117 ARG B C 1
ATOM 2167 O O . ARG B 1 118 ? 29.591 -21.569 5.191 1.00 39.76 117 ARG B O 1
ATOM 2170 N N . GLU B 1 119 ? 31.298 -22.042 3.787 1.00 41.66 118 GLU B N 1
ATOM 2171 C CA . GLU B 1 119 ? 32.003 -22.916 4.717 1.00 41.28 118 GLU B CA 1
ATOM 2172 C C . GLU B 1 119 ? 32.400 -22.117 5.950 1.00 39.13 118 GLU B C 1
ATOM 2173 O O . GLU B 1 119 ? 32.225 -22.594 7.068 1.00 35.67 118 GLU B O 1
ATOM 2179 N N . ARG B 1 120 ? 32.920 -20.904 5.746 1.00 36.11 119 ARG B N 1
ATOM 2180 C CA . ARG B 1 120 ? 33.348 -20.075 6.863 1.00 38.70 119 ARG B CA 1
ATOM 2181 C C . ARG B 1 120 ? 32.173 -19.741 7.763 1.00 35.96 119 ARG B C 1
ATOM 2182 O O . ARG B 1 120 ? 32.292 -19.819 8.985 1.00 34.97 119 ARG B O 1
ATOM 2190 N N . GLN B 1 121 ? 31.042 -19.358 7.186 1.00 37.03 120 GLN B N 1
ATOM 2191 C CA . GLN B 1 121 ? 29.912 -18.999 8.026 1.00 36.89 120 GLN B CA 1
ATOM 2192 C C . GLN B 1 121 ? 29.358 -20.233 8.738 1.00 33.81 120 GLN B C 1
ATOM 2193 O O . GLN B 1 121 ? 28.924 -20.135 9.880 1.00 31.24 120 GLN B O 1
ATOM 2199 N N . ASN B 1 122 ? 29.418 -21.392 8.091 1.00 31.40 121 ASN B N 1
ATOM 2200 C CA . ASN B 1 122 ? 29.060 -22.643 8.763 1.00 32.87 121 ASN B CA 1
ATOM 2201 C C . ASN B 1 122 ? 29.943 -22.863 9.991 1.00 31.43 121 ASN B C 1
ATOM 2202 O O . ASN B 1 122 ? 29.463 -23.248 11.054 1.00 29.84 121 ASN B O 1
ATOM 2207 N N . LYS B 1 123 ? 31.230 -22.599 9.843 1.00 30.58 122 LYS B N 1
ATOM 2208 C CA . LYS B 1 123 ? 32.168 -22.826 10.942 1.00 30.13 122 LYS B CA 1
ATOM 2209 C C . LYS B 1 123 ? 31.965 -21.807 12.062 1.00 29.19 122 LYS B C 1
ATOM 2210 O O . LYS B 1 123 ? 32.119 -22.138 13.237 1.00 30.04 122 LYS B O 1
ATOM 2216 N N . VAL B 1 124 ? 31.603 -20.583 11.709 1.00 27.20 123 VAL B N 1
ATOM 2217 C CA . VAL B 1 124 ? 31.249 -19.575 12.699 1.00 28.72 123 VAL B CA 1
ATOM 2218 C C . VAL B 1 124 ? 30.085 -20.103 13.585 1.00 28.18 123 VAL B C 1
ATOM 2219 O O . VAL B 1 124 ? 30.162 -20.064 14.814 1.00 27.77 123 VAL B O 1
ATOM 2223 N N . LEU B 1 125 ? 29.039 -20.616 12.958 1.00 28.11 124 LEU B N 1
ATOM 2224 C CA . LEU B 1 125 ? 27.879 -21.130 13.704 1.00 28.99 124 LEU B CA 1
ATOM 2225 C C . LEU B 1 125 ? 28.259 -22.326 14.569 1.00 27.87 124 LEU B C 1
ATOM 2226 O O . LEU B 1 125 ? 27.796 -22.442 15.716 1.00 28.62 124 LEU B O 1
ATOM 2231 N N . GLU B 1 126 ? 29.082 -23.218 14.020 1.00 28.15 125 GLU B N 1
ATOM 2232 C CA . GLU B 1 126 ? 29.610 -24.356 14.772 1.00 27.87 125 GLU B CA 1
ATOM 2233 C C . GLU B 1 126 ? 30.369 -23.845 16.014 1.00 28.32 125 GLU B C 1
ATOM 2234 O O . GLU B 1 126 ? 30.175 -24.365 17.120 1.00 27.35 125 GLU B O 1
ATOM 2240 N N . GLY B 1 127 ? 31.248 -22.862 15.838 1.00 27.04 126 GLY B N 1
ATOM 2241 C CA . GLY B 1 127 ? 32.050 -22.373 16.947 1.00 27.30 126 GLY B CA 1
ATOM 2242 C C . GLY B 1 127 ? 31.233 -21.673 18.015 1.00 26.39 126 GLY B C 1
ATOM 2243 O O . GLY B 1 127 ? 31.534 -21.818 19.203 1.00 26.84 126 GLY B O 1
ATOM 2244 N N . VAL B 1 128 ? 30.222 -20.905 17.601 1.00 26.54 127 VAL B N 1
ATOM 2245 C CA . VAL B 1 128 ? 29.343 -20.256 18.561 1.00 26.20 127 VAL B CA 1
ATOM 2246 C C . VAL B 1 128 ? 28.676 -21.301 19.439 1.00 25.19 127 VAL B C 1
ATOM 2247 O O . VAL B 1 128 ? 28.696 -21.199 20.674 1.00 25.95 127 VAL B O 1
ATOM 2251 N N . GLN B 1 129 ? 28.105 -22.332 18.808 1.00 24.89 128 GLN B N 1
ATOM 2252 C CA . GLN B 1 129 ? 27.370 -23.308 19.569 1.00 25.68 128 GLN B CA 1
ATOM 2253 C C . GLN B 1 129 ? 28.331 -24.076 20.480 1.00 26.76 128 GLN B C 1
ATOM 2254 O O . GLN B 1 129 ? 27.959 -24.385 21.612 1.00 26.44 128 GLN B O 1
ATOM 2260 N N . TYR B 1 130 ? 29.535 -24.370 19.984 1.00 25.79 129 TYR B N 1
ATOM 2261 C CA . TYR B 1 130 ? 30.551 -25.056 20.776 1.00 25.00 129 TYR B CA 1
ATOM 2262 C C . TYR B 1 130 ? 30.827 -24.298 22.072 1.00 26.40 129 TYR B C 1
ATOM 2263 O O . TYR B 1 130 ? 30.881 -24.856 23.155 1.00 26.29 129 TYR B O 1
ATOM 2272 N N . VAL B 1 131 ? 31.028 -22.992 21.975 1.00 26.91 130 VAL B N 1
ATOM 2273 C CA . VAL B 1 131 ? 31.241 -22.195 23.185 1.00 27.85 130 VAL B CA 1
ATOM 2274 C C . VAL B 1 131 ? 30.033 -22.276 24.108 1.00 26.69 130 VAL B C 1
ATOM 2275 O O . VAL B 1 131 ? 30.193 -22.460 25.316 1.00 27.37 130 VAL B O 1
ATOM 2279 N N . LEU B 1 132 ? 28.832 -22.136 23.563 1.00 25.75 131 LEU B N 1
ATOM 2280 C CA . LEU B 1 132 ? 27.634 -22.065 24.380 1.00 28.43 131 LEU B CA 1
ATOM 2281 C C . LEU B 1 132 ? 27.236 -23.393 25.021 1.00 27.87 131 LEU B C 1
ATOM 2282 O O . LEU B 1 132 ? 26.599 -23.383 26.060 1.00 27.20 131 LEU B O 1
ATOM 2287 N N . THR B 1 133 ? 27.680 -24.530 24.481 1.00 24.54 132 THR B N 1
ATOM 2288 C CA . THR B 1 133 ? 27.365 -25.808 25.091 1.00 25.65 132 THR B CA 1
ATOM 2289 C C . THR B 1 133 ? 28.398 -26.312 26.094 1.00 25.76 132 THR B C 1
ATOM 2290 O O . THR B 1 133 ? 28.145 -27.263 26.809 1.00 26.14 132 THR B O 1
ATOM 2294 N N . LEU B 1 134 ? 29.548 -25.668 26.182 1.00 26.82 133 LEU B N 1
ATOM 2295 C CA . LEU B 1 134 ? 30.559 -26.111 27.149 1.00 26.60 133 LEU B CA 1
ATOM 2296 C C . LEU B 1 134 ? 30.007 -26.074 28.574 1.00 26.60 133 LEU B C 1
ATOM 2297 O O . LEU B 1 134 ? 29.347 -25.133 28.945 1.00 28.15 133 LEU B O 1
ATOM 2302 N N . GLU B 1 135 ? 30.317 -27.082 29.371 1.00 26.42 134 GLU B N 1
ATOM 2303 C CA . GLU B 1 135 ? 30.094 -26.965 30.805 1.00 28.00 134 GLU B CA 1
ATOM 2304 C C . GLU B 1 135 ? 31.109 -25.999 31.402 1.00 27.80 134 GLU B C 1
ATOM 2305 O O . GLU B 1 135 ? 32.191 -25.786 30.853 1.00 27.49 134 GLU B O 1
ATOM 2311 N N . GLU B 1 136 ? 30.720 -25.358 32.505 1.00 29.37 135 GLU B N 1
ATOM 2312 C CA . GLU B 1 136 ? 31.553 -24.311 33.099 1.00 29.91 135 GLU B CA 1
ATOM 2313 C C . GLU B 1 136 ? 32.955 -24.801 33.372 1.00 30.44 135 GLU B C 1
ATOM 2314 O O . GLU B 1 136 ? 33.927 -24.084 33.102 1.00 31.66 135 GLU B O 1
ATOM 2320 N N . SER B 1 137 ? 33.053 -26.026 33.878 1.00 31.27 136 SER B N 1
ATOM 2321 C CA . SER B 1 137 ? 34.349 -26.623 34.222 1.00 33.71 136 SER B CA 1
ATOM 2322 C C . SER B 1 137 ? 35.253 -26.787 33.022 1.00 34.39 136 SER B C 1
ATOM 2323 O O . SER B 1 137 ? 36.461 -26.720 33.147 1.00 35.27 136 SER B O 1
ATOM 2326 N N . ALA B 1 138 ? 34.662 -27.021 31.858 1.00 28.01 137 ALA B N 1
ATOM 2327 C CA . ALA B 1 138 ? 35.394 -27.198 30.614 1.00 28.01 137 ALA B CA 1
ATOM 2328 C C . ALA B 1 138 ? 35.796 -25.853 29.975 1.00 26.78 137 ALA B C 1
ATOM 2329 O O . ALA B 1 138 ? 36.739 -25.760 29.180 1.00 30.10 137 ALA B O 1
ATOM 2331 N N . PHE B 1 139 ? 35.010 -24.838 30.285 1.00 27.89 138 PHE B N 1
ATOM 2332 C CA . PHE B 1 139 ? 35.130 -23.528 29.638 1.00 26.39 138 PHE B CA 1
ATOM 2333 C C . PHE B 1 139 ? 36.256 -22.683 30.209 1.00 27.36 138 PHE B C 1
ATOM 2334 O O . PHE B 1 139 ? 37.008 -22.075 29.447 1.00 26.81 138 PHE B O 1
ATOM 2342 N N . CYS B 1 140 ? 36.366 -22.607 31.526 1.00 27.38 139 CYS B N 1
ATOM 2343 C CA . CYS B 1 140 ? 37.362 -21.716 32.100 1.00 28.15 139 CYS B CA 1
ATOM 2344 C C . CYS B 1 140 ? 37.726 -22.156 33.499 1.00 29.91 139 CYS B C 1
ATOM 2345 O O . CYS B 1 140 ? 37.039 -22.993 34.097 1.00 29.35 139 CYS B O 1
ATOM 2348 N N . HIS B 1 141 ? 38.842 -21.612 33.973 1.00 26.04 140 HIS B N 1
ATOM 2349 C CA . HIS B 1 141 ? 39.250 -21.755 35.327 1.00 28.43 140 HIS B CA 1
ATOM 2350 C C . HIS B 1 141 ? 39.105 -20.437 36.042 1.00 27.60 140 HIS B C 1
ATOM 2351 O O . HIS B 1 141 ? 39.542 -19.401 35.551 1.00 28.19 140 HIS B O 1
ATOM 2358 N N . TYR B 1 142 ? 38.573 -20.505 37.249 1.00 28.21 141 TYR B N 1
ATOM 2359 C CA . TYR B 1 142 ? 38.305 -19.304 38.069 1.00 28.45 141 TYR B CA 1
ATOM 2360 C C . TYR B 1 142 ? 39.139 -19.340 39.351 1.00 28.05 141 TYR B C 1
ATOM 2361 O O . TYR B 1 142 ? 39.124 -20.352 40.052 1.00 30.44 141 TYR B O 1
ATOM 2370 N N . ASP B 1 143 ? 39.848 -18.251 39.653 1.00 26.00 142 ASP B N 1
ATOM 2371 C CA . ASP B 1 143 ? 40.525 -18.069 40.948 1.00 28.64 142 ASP B CA 1
ATOM 2372 C C . ASP B 1 143 ? 40.042 -16.755 41.563 1.00 29.45 142 ASP B C 1
ATOM 2373 O O . ASP B 1 143 ? 40.051 -15.729 40.878 1.00 29.21 142 ASP B O 1
ATOM 2378 N N . LYS B 1 144 ? 39.656 -16.786 42.838 1.00 28.09 143 LYS B N 1
ATOM 2379 C CA . LYS B 1 144 ? 39.412 -15.585 43.612 1.00 28.44 143 LYS B CA 1
ATOM 2380 C C . LYS B 1 144 ? 40.642 -15.341 44.468 1.00 28.28 143 LYS B C 1
ATOM 2381 O O . LYS B 1 144 ? 40.995 -16.185 45.316 1.00 29.19 143 LYS B O 1
ATOM 2387 N N . ILE B 1 145 ? 41.342 -14.238 44.224 1.00 28.83 144 ILE B N 1
ATOM 2388 C CA . ILE B 1 145 ? 42.611 -13.986 44.882 1.00 30.65 144 ILE B CA 1
ATOM 2389 C C . ILE B 1 145 ? 42.673 -12.613 45.529 1.00 26.78 144 ILE B C 1
ATOM 2390 O O . ILE B 1 145 ? 41.992 -11.679 45.101 1.00 26.12 144 ILE B O 1
ATOM 2395 N N . PRO B 1 146 ? 43.437 -12.481 46.593 1.00 26.46 145 PRO B N 1
ATOM 2396 C CA . PRO B 1 146 ? 43.637 -11.148 47.130 1.00 26.95 145 PRO B CA 1
ATOM 2397 C C . PRO B 1 146 ? 44.304 -10.225 46.126 1.00 29.49 145 PRO B C 1
ATOM 2398 O O . PRO B 1 146 ? 45.302 -10.578 45.507 1.00 30.18 145 PRO B O 1
ATOM 2402 N N . GLY B 1 147 ? 43.732 -9.057 45.925 1.00 27.84 146 GLY B N 1
ATOM 2403 C CA . GLY B 1 147 ? 44.355 -8.107 45.035 1.00 29.19 146 GLY B CA 1
ATOM 2404 C C . GLY B 1 147 ? 43.432 -6.972 44.728 1.00 27.91 146 GLY B C 1
ATOM 2405 O O . GLY B 1 147 ? 42.238 -7.052 44.990 1.00 27.12 146 GLY B O 1
ATOM 2406 N N . GLN B 1 148 ? 43.968 -5.933 44.084 1.00 29.08 147 GLN B N 1
ATOM 2407 C CA . GLN B 1 148 ? 43.157 -4.802 43.651 1.00 26.35 147 GLN B CA 1
ATOM 2408 C C . GLN B 1 148 ? 43.628 -4.350 42.272 1.00 28.25 147 GLN B C 1
ATOM 2409 O O . GLN B 1 148 ? 44.800 -4.558 41.929 1.00 32.55 147 GLN B O 1
ATOM 2415 N N . LEU B 1 149 ? 42.699 -3.737 41.538 1.00 28.37 148 LEU B N 1
ATOM 2416 C CA . LEU B 1 149 ? 42.978 -2.978 40.306 1.00 28.53 148 LEU B CA 1
ATOM 2417 C C . LEU B 1 149 ? 42.694 -1.530 40.620 1.00 29.16 148 LEU B C 1
ATOM 2418 O O . LEU B 1 149 ? 41.832 -1.220 41.480 1.00 30.43 148 LEU B O 1
ATOM 2423 N N . SER B 1 150 ? 43.381 -0.612 39.930 1.00 32.07 149 SER B N 1
ATOM 2424 C CA . SER B 1 150 ? 43.023 0.798 40.021 1.00 32.35 149 SER B CA 1
ATOM 2425 C C . SER B 1 150 ? 43.195 1.407 38.645 1.00 34.08 149 SER B C 1
ATOM 2426 O O . SER B 1 150 ? 43.968 0.898 37.821 1.00 35.41 149 SER B O 1
ATOM 2429 N N . LYS B 1 151 ? 42.426 2.454 38.380 1.00 35.95 150 LYS B N 1
ATOM 2430 C CA . LYS B 1 151 ? 42.553 3.162 37.115 1.00 37.13 150 LYS B CA 1
ATOM 2431 C C . LYS B 1 151 ? 43.942 3.784 36.982 1.00 42.31 150 LYS B C 1
ATOM 2432 O O . LYS B 1 151 ? 44.568 4.181 37.967 1.00 43.06 150 LYS B O 1
ATOM 2438 N N . ILE B 1 152 ? 44.430 3.825 35.745 1.00 48.39 151 ILE B N 1
ATOM 2439 C CA . ILE B 1 152 ? 45.772 4.336 35.442 1.00 52.97 151 ILE B CA 1
ATOM 2440 C C . ILE B 1 152 ? 45.694 5.838 35.303 1.00 54.47 151 ILE B C 1
ATOM 2441 O O . ILE B 1 152 ? 45.487 6.536 36.298 1.00 59.03 151 ILE B O 1
#

InterPro domains:
  IPR003814 Formylmethanofuran dehydrogenase, subunit E domain [PF02663] (14-139)
  IPR053194 S-adenosyl-L-methionine-binding protein AF_0433 [PTHR39418] (7-125)

B-factor: mean 33.2, std 9.06, range [15.75, 67.17]

Foldseek 3Di:
DDDDLVRQLCVQLVHAFLLLLLLLVVLVVVVVVDDQDDPPWAKAKEFQADDSSVSSCCRRRVQDVVVLRYHYNHPPFGMWIDTPPDFKTKDKGFDPVLVVVLVVLDDPDDDPVSNVVSRVVSSVVQVPDDPVNGIDIDIDGDDDDGD/DDDLVRQLCVQLVHQFLLLLLLLVVLVVVVVVDDQDDPPWAKAKEFQADDSSVSSCCRRVVQDVVVLRYHYNHPPFGIWIATPPDFKTKDKGFDPVLVVVLVVLDDDDDDPVSNVVSRVVSSVVSVPDDPVNTIDIDIDGDHDDRD